Protein AF-A0A2N1PIW6-F1 (afdb_monomer)

Nearest PDB structures (foldseek):
  3qd8-assembly1_B  TM=7.498E-01  e=7.008E-02  Mycobacterium tuberculosis
  3uno-assembly1_G  TM=6.503E-01  e=3.683E-02  Mycobacterium tuberculosis
  3uno-assembly1_C  TM=6.664E-01  e=4.956E-02  Mycobacterium tuberculosis
  8aey-assembly1_A  TM=5.592E-01  e=3.021E-02  Mycobacterium tuberculosis H37Rv
  5ffe-assembly2_B  TM=7.621E-01  e=5.075E-01  Synechocystis sp. PCC 6803

Radius of gyration: 27.75 Å; Cα contacts (8 Å, |Δi|>4): 163; chains: 1; bounding box: 54×74×106 Å

Foldseek 3Di:
DDDDDDDDDPPDPPPDDPPDPDDDDPDPPPPPPPCDFALNVDDLQDDDDPLRLLQSQLRLLLLLLLQLVVQCVVQNPDPPSVVVSVVSVVLNVLSVVVCVVVVHDHDDSPNNVVHDHAPFLLRSLVVQLVSLVSLLSSLSSVLPDPPDDPSRNVSSVVVSVSSVVSNVRSVVCSVVRVVSRVVVVVVVVVVVVVPPPDDDDDDDDDDDDDDDDD

Sequence (214 aa):
MSKKTVFFIFLGLIIGSFVFVGIGVNASSEYVEVENYGATLVSTDGVYTLEEMLTYAIQDEYLAQATYHAIIEAYGDVKPFSRIVLAEQTHIDLLLPLFETYGIEVPVNDAAQYVVLPDSISSALATGVEAETANIALYETFLAQTDLPDDVRAVFESLQTASEHHLKAFSRDRLLGAGYDLGQMIKNQFKKGSGQGNKGSNNQGQSNQGFCLN

Secondary structure (DSSP, 8-state):
-----------------------------------SSGGGG--TT----HHHHHHHHHHHHHHHHHHHHHHHHHH-S-TTHHHHHHHHHHHHHHHHHHHHHHTPPPPP--GGGG----SSHHHHHHHHHHHHHHHHHHHHHHHT-TT--HHHHHHHHHHHHHHHHHHHHHHHHHHHHHHHHHHHHHHHHHHHHTT-------------------

Mean predicted aligned error: 13.39 Å

Solvent-accessible surface area (backbone atoms only — not comparable to full-atom values): 13207 Å² total; per-residue (Å²): 142,83,85,84,81,82,82,82,80,80,80,77,79,79,78,79,81,80,82,79,89,72,87,86,74,95,67,85,74,79,74,77,74,72,68,80,53,22,47,60,69,58,51,81,88,57,86,76,53,72,65,52,51,55,50,27,50,49,40,35,35,41,35,51,29,41,38,31,49,53,48,35,70,76,72,37,94,43,82,54,42,73,61,49,40,60,50,30,55,53,52,44,63,63,49,53,60,51,29,64,76,71,73,43,84,77,76,81,91,62,36,68,80,71,53,76,83,58,94,41,53,43,48,40,35,48,51,46,33,52,50,26,52,41,48,33,50,40,36,54,35,57,67,69,48,87,81,64,53,71,70,60,46,54,49,44,55,52,51,31,57,48,28,55,53,48,29,53,45,28,62,68,40,45,71,52,20,55,55,51,45,52,50,52,53,52,53,54,51,51,59,58,64,70,70,73,74,85,90,83,84,86,90,79,87,89,86,79,89,83,89,86,90,134

pLDDT: mean 79.28, std 23.42, range [31.16, 98.75]

Structure (mmCIF, N/CA/C/O backbone):
data_AF-A0A2N1PIW6-F1
#
_entry.id   AF-A0A2N1PIW6-F1
#
loop_
_atom_site.group_PDB
_atom_site.id
_atom_site.type_symbol
_atom_site.label_atom_id
_atom_site.label_alt_id
_atom_site.label_comp_id
_atom_site.label_asym_id
_atom_site.label_entity_id
_atom_site.label_seq_id
_atom_site.pdbx_PDB_ins_code
_atom_site.Cartn_x
_atom_site.Cartn_y
_atom_site.Cartn_z
_atom_site.occupancy
_atom_site.B_iso_or_equiv
_atom_site.auth_seq_id
_atom_site.auth_comp_id
_atom_site.auth_asym_id
_atom_site.auth_atom_id
_atom_site.pdbx_PDB_model_num
ATOM 1 N N . MET A 1 1 ? -32.135 41.907 11.574 1.00 47.06 1 MET A N 1
ATOM 2 C CA . MET A 1 1 ? -31.980 41.008 10.408 1.00 47.06 1 MET A CA 1
ATOM 3 C C . MET A 1 1 ? -30.908 41.566 9.490 1.00 47.06 1 MET A C 1
ATOM 5 O O . MET A 1 1 ? -31.136 42.598 8.882 1.00 47.06 1 MET A O 1
ATOM 9 N N . SER A 1 2 ? -29.746 40.918 9.430 1.00 35.75 2 SER A N 1
ATOM 10 C CA . SER A 1 2 ? -28.866 40.890 8.254 1.00 35.75 2 SER A CA 1
ATOM 11 C C . SER A 1 2 ? -27.777 39.855 8.539 1.00 35.75 2 SER A C 1
ATOM 13 O O . SER A 1 2 ? -26.934 40.056 9.411 1.00 35.75 2 SER A O 1
ATOM 15 N N . LYS A 1 3 ? -27.881 38.695 7.885 1.00 37.25 3 LYS A N 1
ATOM 16 C CA . LYS A 1 3 ? -26.860 37.646 7.907 1.00 37.25 3 LYS A CA 1
ATOM 17 C C . LYS A 1 3 ? -25.732 38.114 6.987 1.00 37.25 3 LYS A C 1
ATOM 19 O O . LYS A 1 3 ? -25.984 38.375 5.815 1.00 37.25 3 LYS A O 1
ATOM 24 N N . LYS A 1 4 ? -24.511 38.242 7.507 1.00 40.19 4 LYS A N 1
ATOM 25 C CA . LYS A 1 4 ? -23.322 38.437 6.672 1.00 40.19 4 LYS A CA 1
ATOM 26 C C . LYS A 1 4 ? -22.830 37.059 6.244 1.00 40.19 4 LYS A C 1
ATOM 28 O O . LYS A 1 4 ? -22.246 36.339 7.045 1.00 40.19 4 LYS A O 1
ATOM 33 N N . THR A 1 5 ? -23.129 36.683 5.009 1.00 41.47 5 THR A N 1
ATOM 34 C CA . THR A 1 5 ? -22.596 35.474 4.378 1.00 41.47 5 THR A CA 1
ATOM 35 C C . THR A 1 5 ? -21.168 35.775 3.930 1.00 41.47 5 THR A C 1
ATOM 37 O O . THR A 1 5 ? -20.958 36.659 3.102 1.00 41.47 5 THR A O 1
ATOM 40 N N . VAL A 1 6 ? -20.185 35.091 4.513 1.00 40.94 6 VAL A N 1
ATOM 41 C CA . VAL A 1 6 ? -18.793 35.124 4.049 1.00 40.94 6 VAL A CA 1
ATOM 42 C C . VAL A 1 6 ? -18.695 34.195 2.841 1.00 40.94 6 VAL A C 1
ATOM 44 O O . VAL A 1 6 ? -19.020 33.016 2.936 1.00 40.94 6 VAL A O 1
ATOM 47 N N . PHE A 1 7 ? -18.309 34.751 1.696 1.00 33.03 7 PHE A N 1
ATOM 48 C CA . PHE A 1 7 ? -18.082 34.027 0.448 1.00 33.03 7 PHE A CA 1
ATOM 49 C C . PHE A 1 7 ? -16.615 33.576 0.439 1.00 33.03 7 PHE A C 1
ATOM 51 O O . PHE A 1 7 ? -15.721 34.417 0.351 1.00 33.03 7 PHE A O 1
ATOM 58 N N . PHE A 1 8 ? -16.353 32.277 0.584 1.00 35.75 8 PHE A N 1
ATOM 59 C CA . PHE A 1 8 ? -15.013 31.727 0.386 1.00 35.75 8 PHE A CA 1
ATOM 60 C C . PHE A 1 8 ? -14.796 31.502 -1.112 1.00 35.75 8 PHE A C 1
ATOM 62 O O . PHE A 1 8 ? -15.489 30.708 -1.745 1.00 35.75 8 PHE A O 1
ATOM 69 N N . ILE A 1 9 ? -13.860 32.255 -1.687 1.00 35.88 9 ILE A N 1
ATOM 70 C CA . ILE A 1 9 ? -13.382 32.063 -3.055 1.00 35.88 9 ILE A CA 1
ATOM 71 C C . ILE A 1 9 ? -12.461 30.841 -3.028 1.00 35.88 9 ILE A C 1
ATOM 73 O O . ILE A 1 9 ? -11.337 30.929 -2.538 1.00 35.88 9 ILE A O 1
ATOM 77 N N . PHE A 1 10 ? -12.933 29.707 -3.543 1.00 33.81 10 PHE A N 1
ATOM 78 C CA . PHE A 1 10 ? -12.059 28.589 -3.883 1.00 33.81 10 PHE A CA 1
ATOM 79 C C . PHE A 1 10 ? -11.270 28.966 -5.139 1.00 33.81 10 PHE A C 1
ATOM 81 O O . PHE A 1 10 ? -11.815 29.055 -6.239 1.00 33.81 10 PHE A O 1
ATOM 88 N N . LEU A 1 11 ? -9.976 29.229 -4.959 1.00 32.47 11 LEU A N 1
ATOM 89 C CA . LEU A 1 11 ? -9.015 29.308 -6.048 1.00 32.47 11 LEU A CA 1
ATOM 90 C C . LEU A 1 11 ? -8.758 27.873 -6.526 1.00 32.47 11 LEU A C 1
ATOM 92 O O . LEU A 1 11 ? -7.927 27.166 -5.966 1.00 32.47 11 LEU A O 1
ATOM 96 N N . GLY A 1 12 ? -9.527 27.436 -7.524 1.00 31.16 12 GLY A N 1
ATOM 97 C CA . GLY A 1 12 ? -9.293 26.174 -8.217 1.00 31.16 12 GLY A CA 1
ATOM 98 C C . GLY A 1 12 ? -7.913 26.194 -8.867 1.00 31.16 12 GLY A C 1
ATOM 99 O O . GLY A 1 12 ? -7.648 26.997 -9.764 1.00 31.16 12 GLY A O 1
ATOM 100 N N . LEU A 1 13 ? -7.023 25.330 -8.388 1.00 33.84 13 LEU A N 1
ATOM 101 C CA . LEU A 1 13 ? -5.722 25.102 -8.994 1.00 33.84 13 LEU A CA 1
ATOM 102 C C . LEU A 1 13 ? -5.963 24.210 -10.216 1.00 33.84 13 LEU A C 1
ATOM 104 O O . LEU A 1 13 ? -6.214 23.016 -10.100 1.00 33.84 13 LEU A O 1
ATOM 108 N N . ILE A 1 14 ? -5.984 24.843 -11.390 1.00 38.25 14 ILE A N 1
ATOM 109 C CA . ILE A 1 14 ? -6.092 24.188 -12.694 1.00 38.25 14 ILE A CA 1
ATOM 110 C C . ILE A 1 14 ? -4.872 23.275 -12.847 1.00 38.25 14 ILE A C 1
ATOM 112 O O . ILE A 1 14 ? -3.766 23.751 -13.107 1.00 38.25 14 ILE A O 1
ATOM 116 N N . ILE A 1 15 ? -5.067 21.969 -12.684 1.00 45.62 15 ILE A N 1
ATOM 117 C CA . ILE A 1 15 ? -4.089 20.977 -13.123 1.00 45.62 15 ILE A CA 1
ATOM 118 C C . ILE A 1 15 ? -4.138 20.991 -14.653 1.00 45.62 15 ILE A C 1
ATOM 120 O O . ILE A 1 15 ? -5.187 20.810 -15.273 1.00 45.62 15 ILE A O 1
ATOM 124 N N . GLY A 1 16 ? -3.006 21.359 -15.249 1.00 36.22 16 GLY A N 1
ATOM 125 C CA . GLY A 1 16 ? -2.875 21.661 -16.666 1.00 36.22 16 GLY A CA 1
ATOM 126 C C . GLY A 1 16 ? -3.259 20.485 -17.556 1.00 36.22 16 GLY A C 1
ATOM 127 O O . GLY A 1 16 ? -2.625 19.435 -17.533 1.00 36.22 16 GLY A O 1
ATOM 128 N N . SER A 1 17 ? -4.259 20.714 -18.403 1.00 37.94 17 SER A N 1
ATOM 129 C CA . SER A 1 17 ? -4.537 19.889 -19.573 1.00 37.94 17 SER A CA 1
ATOM 130 C C . SER A 1 17 ? -3.358 19.994 -20.546 1.00 37.94 17 SER A C 1
ATOM 132 O O . SER A 1 17 ? -3.164 21.024 -21.197 1.00 37.94 17 SER A O 1
ATOM 134 N N . PHE A 1 18 ? -2.554 18.938 -20.651 1.00 39.25 18 PHE A N 1
ATOM 135 C CA . PHE A 1 18 ? -1.628 18.774 -21.767 1.00 39.25 18 PHE A CA 1
ATOM 136 C C . PHE A 1 18 ? -2.434 18.387 -23.010 1.00 39.25 18 PHE A C 1
ATOM 138 O O . PHE A 1 18 ? -2.786 17.230 -23.215 1.00 39.25 18 PHE A O 1
ATOM 145 N N . VAL A 1 19 ? -2.729 19.369 -23.863 1.00 34.25 19 VAL A N 1
ATOM 146 C CA . VAL A 1 19 ? -3.259 19.114 -25.206 1.00 34.25 19 VAL A CA 1
ATOM 147 C C . VAL A 1 19 ? -2.100 18.654 -26.088 1.00 34.25 19 VAL A C 1
ATOM 149 O O . VAL A 1 19 ? -1.331 19.466 -26.603 1.00 34.25 19 VAL A O 1
ATOM 152 N N . PHE A 1 20 ? -1.968 17.341 -26.265 1.00 36.50 20 PHE A N 1
ATOM 153 C CA . PHE A 1 20 ? -1.092 16.756 -27.276 1.00 36.50 20 PHE A CA 1
ATOM 154 C C . PHE A 1 20 ? -1.882 16.625 -28.587 1.00 36.50 20 PHE A C 1
ATOM 156 O O . PHE A 1 20 ? -2.685 15.713 -28.763 1.00 36.50 20 PHE A O 1
ATOM 163 N N . VAL A 1 21 ? -1.686 17.558 -29.525 1.00 43.50 21 VAL A N 1
ATOM 164 C CA . VAL A 1 21 ? -2.141 17.376 -30.914 1.00 43.50 21 VAL A CA 1
ATOM 165 C C . VAL A 1 21 ? -1.103 16.509 -31.623 1.00 43.50 21 VAL A C 1
ATOM 167 O O . VAL A 1 21 ? -0.053 16.996 -32.034 1.00 43.50 21 VAL A O 1
ATOM 170 N N . GLY A 1 22 ? -1.393 15.213 -31.746 1.00 37.94 22 GLY A N 1
ATOM 171 C CA . GLY A 1 22 ? -0.532 14.233 -32.405 1.00 37.94 22 GLY A CA 1
ATOM 172 C C . GLY A 1 22 ? -1.346 13.158 -33.126 1.00 37.94 22 GLY A C 1
ATOM 173 O O . GLY A 1 22 ? -1.817 12.210 -32.521 1.00 37.94 22 GLY A O 1
ATOM 174 N N . ILE A 1 23 ? -1.526 13.373 -34.427 1.00 45.31 23 ILE A N 1
ATOM 175 C CA . ILE A 1 23 ? -1.909 12.459 -35.520 1.00 45.31 23 ILE A CA 1
ATOM 176 C C . ILE A 1 23 ? -2.081 10.961 -35.151 1.00 45.31 23 ILE A C 1
ATOM 178 O O . ILE A 1 23 ? -1.114 10.224 -35.003 1.00 45.31 23 ILE A O 1
ATOM 182 N N . GLY A 1 24 ? -3.344 10.519 -35.147 1.00 50.53 24 GLY A N 1
ATOM 183 C CA . GLY A 1 24 ? -3.858 9.289 -35.766 1.00 50.53 24 GLY A CA 1
ATOM 184 C C . GLY A 1 24 ? -3.146 7.950 -35.548 1.00 50.53 24 GLY A C 1
ATOM 185 O O . GLY A 1 24 ? -2.442 7.489 -36.441 1.00 50.53 24 GLY A O 1
ATOM 186 N N . VAL A 1 25 ? -3.538 7.236 -34.490 1.00 40.22 25 VAL A N 1
ATOM 187 C CA . VAL A 1 25 ? -3.858 5.798 -34.538 1.00 40.22 25 VAL A CA 1
ATOM 188 C C . VAL A 1 25 ? -5.086 5.553 -33.654 1.00 40.22 25 VAL A C 1
ATOM 190 O O . VAL A 1 25 ? -5.073 5.863 -32.469 1.00 40.22 25 VAL A O 1
ATOM 193 N N . ASN A 1 26 ? -6.173 5.032 -34.231 1.00 51.59 2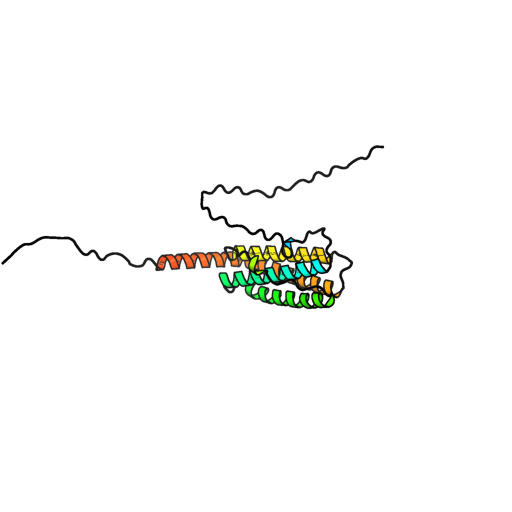6 ASN A N 1
ATOM 194 C CA . ASN A 1 26 ? -7.334 4.576 -33.464 1.00 51.59 26 ASN A CA 1
ATOM 195 C C . ASN A 1 26 ? -6.984 3.237 -32.806 1.00 51.59 26 ASN A C 1
ATOM 197 O O . ASN A 1 26 ? -7.281 2.176 -33.349 1.00 51.59 26 ASN A O 1
ATOM 201 N N . ALA A 1 27 ? -6.332 3.295 -31.653 1.00 46.38 27 ALA A N 1
ATOM 202 C CA . ALA A 1 27 ? -6.487 2.282 -30.628 1.00 46.38 27 ALA A CA 1
ATOM 203 C C . ALA A 1 27 ? -7.192 3.005 -29.486 1.00 46.38 27 ALA A C 1
ATOM 205 O O . ALA A 1 27 ? -6.594 3.845 -28.821 1.00 46.38 27 ALA A O 1
ATOM 206 N N . SER A 1 28 ? -8.490 2.759 -29.329 1.00 39.44 28 SER A N 1
ATOM 207 C CA . SER A 1 28 ? -9.202 3.125 -28.112 1.00 39.44 28 SER A CA 1
ATOM 208 C C . SER A 1 28 ? -8.585 2.304 -26.983 1.00 39.44 28 SER A C 1
ATOM 210 O O . SER A 1 28 ? -9.014 1.181 -26.726 1.00 39.44 28 SER A O 1
ATOM 212 N N . SER A 1 29 ? -7.517 2.814 -26.373 1.00 40.72 29 SER A N 1
ATOM 213 C CA . SER A 1 29 ? -7.135 2.390 -25.038 1.00 40.72 29 SER A CA 1
ATOM 214 C C . SER A 1 29 ? -8.257 2.876 -24.138 1.00 40.72 29 SER A C 1
ATOM 216 O O . SER A 1 29 ? -8.351 4.056 -23.805 1.00 40.72 29 SER A O 1
ATOM 218 N N . GLU A 1 30 ? -9.182 1.971 -23.860 1.00 39.00 30 GLU A N 1
ATOM 219 C CA . GLU A 1 30 ? -10.118 2.096 -22.760 1.00 39.00 30 GLU A CA 1
ATOM 220 C C . GLU A 1 30 ? -9.245 2.148 -21.501 1.00 39.00 30 GLU A C 1
ATOM 222 O O . GLU A 1 30 ? -8.773 1.129 -21.003 1.00 39.00 30 GLU A O 1
ATOM 227 N N . TYR A 1 31 ? -8.870 3.361 -21.093 1.00 39.28 31 TYR A N 1
ATOM 228 C CA . TYR A 1 31 ? -8.238 3.581 -19.806 1.00 39.28 31 TYR A CA 1
ATOM 229 C C . TYR A 1 31 ? -9.324 3.269 -18.785 1.00 39.28 31 TYR A C 1
ATOM 231 O O . TYR A 1 31 ? -10.268 4.041 -18.629 1.00 39.28 31 TYR A O 1
ATOM 239 N N . VAL A 1 32 ? -9.243 2.094 -18.166 1.00 40.00 32 VAL A N 1
ATOM 240 C CA . VAL A 1 32 ? -10.036 1.807 -16.976 1.00 40.00 32 VAL A CA 1
ATOM 241 C C . VAL A 1 32 ? -9.471 2.728 -15.906 1.00 40.00 32 VAL A C 1
ATOM 243 O O . VAL A 1 32 ? -8.410 2.457 -15.346 1.00 40.00 32 VAL A O 1
ATOM 246 N N . GLU A 1 33 ? -10.117 3.869 -15.688 1.00 47.09 33 GLU A N 1
ATOM 247 C CA . GLU A 1 33 ? -9.872 4.631 -14.474 1.00 47.09 33 GLU A CA 1
ATOM 248 C C . GLU A 1 33 ? -10.271 3.714 -13.315 1.00 47.09 33 GLU A C 1
ATOM 250 O O . GLU A 1 33 ? -11.425 3.293 -13.199 1.00 47.09 33 GLU A O 1
ATOM 255 N N . VAL A 1 34 ? -9.285 3.317 -12.509 1.00 54.16 34 VAL A N 1
ATOM 256 C CA . VAL A 1 34 ? -9.491 2.519 -11.298 1.00 54.16 34 VAL A CA 1
ATOM 257 C C . VAL A 1 34 ? -10.104 3.450 -10.247 1.00 54.16 34 VAL A C 1
ATOM 259 O O . VAL A 1 34 ? -9.459 3.809 -9.275 1.00 54.16 34 VAL A O 1
ATOM 262 N N . GLU A 1 35 ? -11.328 3.931 -10.476 1.00 57.91 35 GLU A N 1
ATOM 263 C CA . GLU A 1 35 ? -11.998 4.880 -9.571 1.00 57.91 35 GLU A CA 1
ATOM 264 C C . GLU A 1 35 ? -12.644 4.194 -8.355 1.00 57.91 35 GLU A C 1
ATOM 266 O O . GLU A 1 35 ? -13.233 4.869 -7.520 1.00 57.91 35 GLU A O 1
ATOM 271 N N . ASN A 1 36 ? -12.582 2.859 -8.244 1.00 68.38 36 ASN A N 1
ATOM 272 C CA . ASN A 1 36 ? -13.369 2.114 -7.255 1.00 68.38 36 ASN A CA 1
ATOM 273 C C . ASN A 1 36 ? -12.611 0.964 -6.565 1.00 68.38 36 ASN A C 1
ATOM 275 O O . ASN A 1 36 ? -13.177 -0.116 -6.392 1.00 68.38 36 ASN A O 1
ATOM 279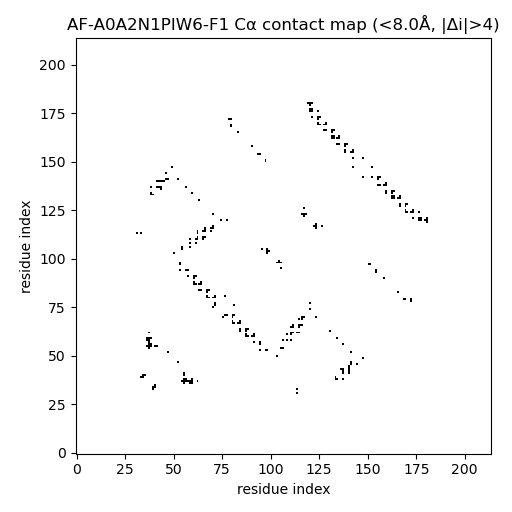 N N . TYR A 1 37 ? -11.340 1.150 -6.194 1.00 84.50 37 TYR A N 1
ATOM 280 C CA . TYR A 1 37 ? -10.566 0.096 -5.518 1.00 84.50 37 TYR A CA 1
ATOM 281 C C . TYR A 1 37 ? -9.591 0.638 -4.467 1.00 84.50 37 TYR A C 1
ATOM 283 O O . TYR A 1 37 ? -8.806 1.541 -4.765 1.00 84.50 37 TYR A O 1
ATOM 291 N N . GLY A 1 38 ? -9.609 0.069 -3.258 1.00 88.25 38 GLY A N 1
ATOM 292 C CA . GLY A 1 38 ? -8.629 0.382 -2.211 1.00 88.25 38 GLY A CA 1
ATOM 293 C C . GLY A 1 38 ? -8.544 1.875 -1.871 1.00 88.25 38 GLY A C 1
ATOM 294 O O . GLY A 1 38 ? -9.570 2.529 -1.655 1.00 88.25 38 GLY A O 1
ATOM 295 N N . ALA A 1 39 ? -7.328 2.434 -1.863 1.00 85.44 39 ALA A N 1
ATOM 296 C CA . ALA A 1 39 ? -7.072 3.830 -1.492 1.00 85.44 39 ALA A CA 1
ATOM 297 C C . ALA A 1 39 ? -7.792 4.877 -2.356 1.00 85.44 39 ALA A C 1
ATOM 299 O O . ALA A 1 39 ? -8.029 5.992 -1.895 1.00 85.44 39 ALA A O 1
ATOM 300 N N . THR A 1 40 ? -8.206 4.533 -3.579 1.00 85.69 40 THR A N 1
ATOM 301 C CA . THR A 1 40 ? -8.907 5.467 -4.484 1.00 85.69 40 THR A CA 1
ATOM 302 C C . THR A 1 40 ? -10.295 5.883 -3.982 1.00 85.69 40 THR A C 1
ATOM 304 O O . THR A 1 40 ? -10.796 6.939 -4.363 1.00 85.69 40 THR A O 1
ATOM 307 N N . LEU A 1 41 ? -10.890 5.094 -3.081 1.00 86.81 41 LEU A N 1
ATOM 308 C CA . LEU A 1 41 ? -12.185 5.368 -2.450 1.00 86.81 41 LEU A CA 1
ATOM 309 C C . LEU A 1 41 ? -12.067 6.218 -1.171 1.00 86.81 41 LEU A C 1
ATOM 311 O O . LEU A 1 41 ? -13.081 6.608 -0.577 1.00 86.81 41 LEU A O 1
ATOM 315 N N . VAL A 1 42 ? -10.839 6.512 -0.733 1.00 90.94 42 VAL A N 1
ATOM 316 C CA . VAL A 1 42 ? -10.572 7.229 0.514 1.00 90.94 42 VAL A CA 1
ATOM 317 C C . VAL A 1 42 ? -10.319 8.714 0.249 1.00 90.94 42 VAL A C 1
ATOM 319 O O . VAL A 1 42 ? -9.515 9.109 -0.589 1.00 90.94 42 VAL A O 1
ATOM 322 N N . SER A 1 43 ? -11.016 9.564 0.999 1.00 90.88 43 SER A N 1
ATOM 323 C CA . SER A 1 43 ? -10.852 11.016 1.014 1.00 90.88 43 SER A CA 1
ATOM 324 C C . SER A 1 43 ? -10.336 11.447 2.381 1.00 90.88 43 SER A C 1
ATOM 326 O O . SER A 1 43 ? -10.763 10.902 3.395 1.00 90.88 43 SER A O 1
ATOM 328 N N . THR A 1 44 ? -9.459 12.450 2.420 1.00 85.38 44 THR A N 1
ATOM 329 C CA . THR A 1 44 ? -8.747 12.871 3.644 1.00 85.38 44 THR A CA 1
ATOM 330 C C . THR A 1 44 ? -9.655 13.369 4.771 1.00 85.38 44 THR A C 1
ATOM 332 O O . THR A 1 44 ? -9.266 13.324 5.931 1.00 85.38 44 THR A O 1
ATOM 335 N N . ASP A 1 45 ? -10.857 13.847 4.437 1.00 86.69 45 ASP A N 1
ATOM 336 C CA . ASP A 1 45 ? -11.864 14.314 5.404 1.00 86.69 45 ASP A CA 1
ATOM 337 C C . ASP A 1 45 ? -13.015 13.302 5.585 1.00 86.69 45 ASP A C 1
ATOM 339 O O . ASP A 1 45 ? -14.061 13.624 6.158 1.00 86.69 45 ASP A O 1
ATOM 343 N N . GLY A 1 46 ? -12.857 12.093 5.040 1.00 90.06 46 GLY A N 1
ATOM 344 C CA . GLY A 1 46 ? -13.854 11.035 5.098 1.00 90.06 46 GLY A CA 1
ATOM 345 C C . GLY A 1 46 ? -13.965 10.416 6.489 1.00 90.06 46 GLY A C 1
ATOM 346 O O . GLY A 1 46 ? -13.016 10.393 7.267 1.00 90.06 46 GLY A O 1
ATOM 347 N N . VAL A 1 47 ? -15.152 9.895 6.790 1.00 93.81 47 VAL A N 1
ATOM 348 C CA . VAL A 1 47 ? -15.396 9.053 7.963 1.00 93.81 47 VAL A CA 1
ATOM 349 C C . VAL A 1 47 ? -15.904 7.722 7.448 1.00 93.81 47 VAL A C 1
ATOM 351 O O . VAL A 1 47 ? -16.884 7.687 6.705 1.00 93.81 47 VAL A O 1
ATOM 354 N N . TYR A 1 48 ? -15.238 6.653 7.857 1.00 96.44 48 TYR A N 1
ATOM 355 C CA . TYR A 1 48 ? -15.458 5.307 7.360 1.00 96.44 48 TYR A CA 1
ATOM 356 C C . TYR A 1 48 ? -15.924 4.400 8.493 1.00 96.44 48 TYR A C 1
ATOM 358 O O . TYR A 1 48 ? -15.579 4.579 9.666 1.00 96.44 48 TYR A O 1
ATOM 366 N N . THR A 1 49 ? -16.741 3.417 8.145 1.00 97.19 49 THR A N 1
ATOM 367 C CA . THR A 1 49 ? -17.043 2.287 9.020 1.00 97.19 49 THR A CA 1
ATOM 368 C C . THR A 1 49 ? -15.836 1.355 9.108 1.00 97.19 49 THR A C 1
ATOM 370 O O . THR A 1 49 ? -14.964 1.357 8.240 1.00 97.19 49 THR A O 1
ATOM 373 N N . LEU A 1 50 ? -15.782 0.517 10.147 1.00 97.81 50 LEU A N 1
ATOM 374 C CA . LEU A 1 50 ? -14.716 -0.481 10.268 1.00 97.81 50 LEU A CA 1
ATOM 375 C C . LEU A 1 50 ? -14.694 -1.453 9.074 1.00 97.81 50 LEU A C 1
ATOM 377 O O . LEU A 1 50 ? -13.623 -1.817 8.600 1.00 97.81 50 LEU A O 1
ATOM 381 N N . GLU A 1 51 ? -15.869 -1.834 8.572 1.00 97.75 51 GLU A N 1
ATOM 382 C CA . GLU A 1 51 ? -16.009 -2.679 7.382 1.00 97.75 51 GLU A CA 1
ATOM 383 C C . GLU A 1 51 ? -15.403 -2.028 6.138 1.00 97.75 51 GLU A C 1
ATOM 385 O O . GLU A 1 51 ? -14.620 -2.672 5.441 1.00 97.75 51 GLU A O 1
ATOM 390 N N . GLU A 1 52 ? -15.683 -0.746 5.896 1.00 97.62 52 GLU A N 1
ATOM 391 C CA . GLU A 1 52 ? -15.071 0.004 4.794 1.00 97.62 52 GLU A CA 1
ATOM 392 C C . GLU A 1 52 ? -13.555 0.110 4.962 1.00 97.62 52 GLU A C 1
ATOM 394 O O . GLU A 1 52 ? -12.824 -0.166 4.016 1.00 97.62 52 GLU A O 1
ATOM 399 N N . MET A 1 53 ? -13.065 0.441 6.162 1.00 98.25 53 MET A N 1
ATOM 400 C CA . MET A 1 53 ? -11.625 0.566 6.406 1.00 98.25 53 MET A CA 1
ATOM 401 C C . MET A 1 53 ? -10.874 -0.738 6.132 1.00 98.25 53 MET A C 1
ATOM 403 O O . MET A 1 53 ? -9.868 -0.730 5.425 1.00 98.25 53 MET A O 1
ATOM 407 N N . LEU A 1 54 ? -11.360 -1.865 6.664 1.00 98.50 54 LEU A N 1
ATOM 408 C CA . LEU A 1 54 ? -10.731 -3.167 6.434 1.00 98.50 54 LEU A CA 1
ATOM 409 C C . LEU A 1 54 ? -10.820 -3.576 4.961 1.00 98.50 54 LEU A C 1
ATOM 411 O O . LEU A 1 54 ? -9.833 -4.059 4.404 1.00 98.50 54 LEU A O 1
ATOM 415 N N . THR A 1 55 ? -11.971 -3.349 4.322 1.00 98.25 55 THR A N 1
ATOM 416 C CA . THR A 1 55 ? -12.183 -3.652 2.899 1.00 98.25 55 THR A CA 1
ATOM 417 C C . THR A 1 55 ? -11.225 -2.862 2.015 1.00 98.25 55 THR A C 1
ATOM 419 O O . THR A 1 55 ? -10.564 -3.450 1.161 1.00 98.25 55 THR A O 1
ATOM 422 N N . TYR A 1 56 ? -11.104 -1.552 2.226 1.00 97.88 56 TYR A N 1
ATOM 423 C CA . TYR A 1 56 ? -10.217 -0.709 1.427 1.00 97.88 56 TYR A CA 1
ATOM 424 C C . TYR A 1 56 ? -8.747 -1.019 1.697 1.00 97.88 56 TYR A C 1
ATOM 426 O O . TYR A 1 56 ? -7.980 -1.104 0.743 1.00 97.88 56 TYR A O 1
ATOM 434 N N . ALA A 1 57 ? -8.364 -1.271 2.953 1.00 98.12 57 ALA A N 1
ATOM 435 C CA . ALA A 1 57 ? -7.000 -1.670 3.286 1.00 98.12 57 ALA A CA 1
ATOM 436 C C . ALA A 1 57 ? -6.602 -2.959 2.549 1.00 98.12 57 ALA A C 1
ATOM 438 O O . ALA A 1 57 ? -5.619 -2.967 1.818 1.00 98.12 57 ALA A O 1
ATOM 439 N N . ILE A 1 58 ? -7.391 -4.038 2.653 1.00 98.56 58 ILE A N 1
ATOM 440 C CA . ILE A 1 58 ? -7.007 -5.315 2.030 1.00 98.56 58 ILE A CA 1
ATOM 441 C C . ILE A 1 58 ? -7.041 -5.263 0.497 1.00 98.56 58 ILE A C 1
ATOM 443 O O . ILE A 1 58 ? -6.229 -5.916 -0.155 1.00 98.56 58 ILE A O 1
ATOM 447 N N . GLN A 1 59 ? -7.950 -4.475 -0.086 1.00 98.00 59 GLN A N 1
ATOM 448 C CA . GLN A 1 59 ? -7.966 -4.225 -1.526 1.00 98.00 59 GLN A CA 1
ATOM 449 C C . GLN A 1 59 ? -6.696 -3.498 -1.980 1.00 98.00 59 GLN A C 1
ATOM 451 O O . GLN A 1 59 ? -6.123 -3.878 -3.000 1.00 98.00 59 GLN A O 1
ATOM 456 N N . ASP A 1 60 ? -6.215 -2.506 -1.229 1.00 96.19 60 ASP A N 1
ATOM 457 C CA . ASP A 1 60 ? -4.975 -1.804 -1.573 1.00 96.19 60 ASP A CA 1
ATOM 458 C C . ASP A 1 60 ? -3.766 -2.755 -1.555 1.00 96.19 60 ASP A C 1
ATOM 460 O O . ASP A 1 60 ? -3.010 -2.815 -2.527 1.00 96.19 60 ASP A O 1
ATOM 464 N N . GLU A 1 61 ? -3.665 -3.617 -0.533 1.00 97.62 61 GLU A N 1
ATOM 465 C CA . GLU A 1 61 ? -2.613 -4.643 -0.456 1.00 97.62 61 GLU A CA 1
ATOM 466 C C . GLU A 1 61 ? -2.715 -5.673 -1.603 1.00 97.62 61 GLU A C 1
ATOM 468 O O . GLU A 1 61 ? -1.704 -6.074 -2.191 1.00 97.62 61 GLU A O 1
ATOM 473 N N . TYR A 1 62 ? -3.933 -6.084 -1.987 1.00 97.94 62 TYR A N 1
ATOM 474 C CA . TYR A 1 62 ? -4.148 -6.949 -3.153 1.00 97.94 62 TYR A CA 1
ATOM 475 C C . TYR A 1 62 ? -3.694 -6.285 -4.456 1.00 97.94 62 TYR A C 1
ATOM 477 O O . TYR A 1 62 ? -3.037 -6.933 -5.280 1.00 97.94 62 TYR A O 1
ATOM 485 N N . LEU A 1 63 ? -4.021 -5.006 -4.654 1.00 96.44 63 LEU A N 1
ATOM 486 C CA . LEU A 1 63 ? -3.637 -4.254 -5.846 1.00 96.44 63 LEU A CA 1
ATOM 487 C C . LEU A 1 63 ? -2.126 -4.044 -5.921 1.00 96.44 63 LEU A C 1
ATOM 489 O O . LEU A 1 63 ? -1.543 -4.271 -6.987 1.00 96.44 63 LEU A O 1
ATOM 493 N N . ALA A 1 64 ? -1.486 -3.677 -4.811 1.00 95.75 64 ALA A N 1
ATOM 494 C CA . ALA A 1 64 ? -0.037 -3.539 -4.725 1.00 95.75 64 ALA A CA 1
ATOM 495 C C . ALA A 1 64 ? 0.657 -4.865 -5.071 1.00 95.75 64 ALA A C 1
ATOM 497 O O . ALA A 1 64 ? 1.484 -4.919 -5.989 1.00 95.75 64 ALA A O 1
ATOM 498 N N . GLN A 1 65 ? 0.249 -5.967 -4.431 1.00 97.25 65 GLN A N 1
ATOM 499 C CA . GLN A 1 65 ? 0.821 -7.289 -4.680 1.00 97.25 65 GLN A CA 1
ATOM 500 C C . GLN A 1 65 ? 0.662 -7.720 -6.149 1.00 97.25 65 GLN A C 1
ATOM 502 O O . GLN A 1 65 ? 1.637 -8.140 -6.783 1.00 97.25 65 GLN A O 1
ATOM 507 N N . ALA A 1 66 ? -0.543 -7.589 -6.715 1.00 97.06 66 ALA A N 1
ATOM 508 C CA . ALA A 1 66 ? -0.819 -7.948 -8.105 1.00 97.06 66 ALA A CA 1
ATOM 509 C C . ALA A 1 66 ? -0.006 -7.089 -9.091 1.00 97.06 66 ALA A C 1
ATOM 511 O O . ALA A 1 66 ? 0.589 -7.615 -10.037 1.00 97.06 66 ALA A O 1
ATOM 512 N N . THR A 1 67 ? 0.082 -5.782 -8.838 1.00 95.44 67 THR A N 1
ATOM 513 C CA . THR A 1 67 ? 0.854 -4.837 -9.656 1.00 95.44 67 THR A CA 1
ATOM 514 C C . THR A 1 67 ? 2.340 -5.177 -9.637 1.00 95.44 67 THR A C 1
ATOM 516 O O . THR A 1 67 ? 2.981 -5.258 -10.689 1.00 95.44 67 THR A O 1
ATOM 519 N N . TYR A 1 68 ? 2.907 -5.441 -8.458 1.00 95.94 68 TYR A N 1
ATOM 520 C CA . TYR A 1 68 ? 4.325 -5.764 -8.323 1.00 95.94 68 TYR A CA 1
ATOM 521 C C . TYR A 1 68 ? 4.662 -7.121 -8.947 1.00 95.94 68 TYR A C 1
ATOM 523 O O . TYR A 1 68 ? 5.694 -7.236 -9.612 1.00 95.94 68 TYR A O 1
ATOM 531 N N . HIS A 1 69 ? 3.780 -8.120 -8.836 1.00 96.44 69 HIS A N 1
ATOM 532 C CA . HIS A 1 69 ? 3.926 -9.376 -9.574 1.00 96.44 69 HIS A CA 1
ATOM 533 C C . HIS A 1 69 ? 3.957 -9.164 -11.090 1.00 96.44 69 HIS A C 1
ATOM 535 O O . HIS A 1 69 ? 4.872 -9.669 -11.745 1.00 96.44 69 HIS A O 1
ATOM 541 N N . ALA A 1 70 ? 3.023 -8.384 -11.642 1.00 96.25 70 ALA A N 1
ATOM 542 C CA . ALA A 1 70 ? 2.973 -8.106 -13.077 1.00 96.25 70 ALA A CA 1
ATOM 543 C C . ALA A 1 70 ? 4.233 -7.371 -13.573 1.00 96.25 70 ALA A C 1
ATOM 545 O O . ALA A 1 70 ? 4.781 -7.699 -14.628 1.00 96.25 70 ALA A O 1
ATOM 546 N N . ILE A 1 71 ? 4.747 -6.417 -12.790 1.00 94.62 71 ILE A N 1
ATOM 547 C CA . ILE A 1 71 ? 5.999 -5.707 -13.095 1.00 94.62 71 ILE A CA 1
ATOM 548 C C . ILE A 1 71 ? 7.191 -6.671 -13.096 1.00 94.62 71 ILE A C 1
ATOM 550 O O . ILE A 1 71 ? 8.011 -6.626 -14.015 1.00 94.62 71 ILE A O 1
ATOM 554 N N . ILE A 1 72 ? 7.294 -7.558 -12.102 1.00 94.44 72 ILE A N 1
ATOM 555 C CA . ILE A 1 72 ? 8.374 -8.555 -12.029 1.00 94.44 72 ILE A CA 1
ATOM 556 C C . ILE A 1 72 ? 8.296 -9.531 -13.207 1.00 94.44 72 ILE A C 1
ATOM 558 O O . ILE A 1 72 ? 9.327 -9.891 -13.774 1.00 94.44 72 ILE A O 1
ATOM 562 N N . GLU A 1 73 ? 7.096 -9.946 -13.611 1.00 95.19 73 GLU A N 1
ATOM 563 C CA . GLU A 1 73 ? 6.909 -10.812 -14.777 1.00 95.19 73 GLU A CA 1
ATOM 564 C C . GLU A 1 73 ? 7.359 -10.122 -16.075 1.00 95.19 73 GLU A C 1
ATOM 566 O O . GLU A 1 73 ? 8.078 -10.716 -16.883 1.00 95.19 73 GLU A O 1
ATOM 571 N N . ALA A 1 74 ? 6.993 -8.852 -16.258 1.00 93.69 74 ALA A N 1
ATOM 572 C CA . ALA A 1 74 ? 7.302 -8.097 -17.469 1.00 93.69 74 ALA A CA 1
ATOM 573 C C . ALA A 1 74 ? 8.779 -7.675 -17.573 1.00 93.69 74 ALA A C 1
ATOM 575 O O . ALA A 1 74 ? 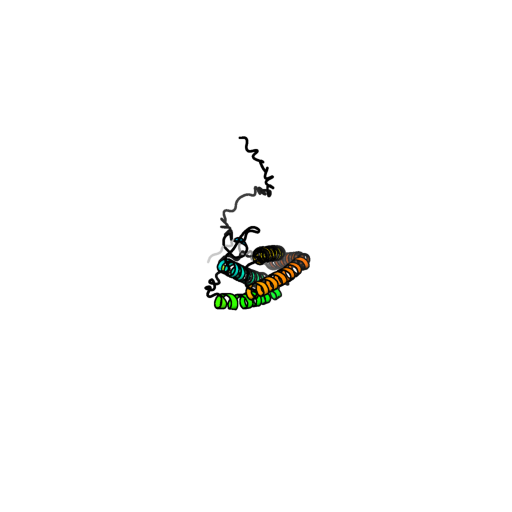9.373 -7.717 -18.657 1.00 93.69 74 ALA A O 1
ATOM 576 N N . TYR A 1 75 ? 9.380 -7.258 -16.456 1.00 90.50 75 TYR A N 1
ATOM 577 C CA . TYR A 1 75 ? 10.694 -6.607 -16.426 1.00 90.50 75 TYR A CA 1
ATOM 578 C C . TYR A 1 75 ? 11.793 -7.436 -15.748 1.00 90.50 75 TYR A C 1
ATOM 580 O O . TYR A 1 75 ? 12.974 -7.094 -15.859 1.00 90.50 75 TYR A O 1
ATOM 588 N N . GLY A 1 76 ? 11.436 -8.554 -15.117 1.00 89.38 76 GLY A N 1
ATOM 589 C CA . GLY A 1 76 ? 12.339 -9.413 -14.357 1.00 89.38 76 GLY A CA 1
ATOM 590 C C . GLY A 1 76 ? 12.553 -8.936 -12.918 1.00 89.38 76 GLY A C 1
ATOM 591 O O . GLY A 1 76 ? 11.799 -8.132 -12.378 1.00 89.38 76 GLY A O 1
ATOM 592 N N . ASP A 1 77 ? 13.610 -9.444 -12.280 1.00 87.50 77 ASP A N 1
ATOM 593 C CA . ASP A 1 77 ? 13.967 -9.101 -10.896 1.00 87.50 77 ASP A CA 1
ATOM 594 C C . ASP A 1 77 ? 14.505 -7.662 -10.799 1.00 87.50 77 ASP A C 1
ATOM 596 O O . ASP A 1 77 ? 15.711 -7.400 -10.873 1.00 87.50 77 ASP A O 1
ATOM 600 N N . VAL A 1 78 ? 13.576 -6.716 -10.674 1.00 85.00 78 VAL A N 1
ATOM 601 C CA . VAL A 1 78 ? 13.845 -5.295 -10.471 1.00 85.00 78 VAL A CA 1
ATOM 602 C C . VAL A 1 78 ? 13.675 -4.978 -8.991 1.00 85.00 78 VAL A C 1
ATOM 604 O O . VAL A 1 78 ? 12.582 -5.083 -8.434 1.00 85.00 78 VAL A O 1
ATOM 607 N N . LYS A 1 79 ? 14.755 -4.537 -8.341 1.00 85.94 79 LYS A N 1
ATOM 608 C CA . LYS A 1 79 ? 14.649 -3.946 -7.002 1.00 85.94 79 LYS A CA 1
ATOM 609 C C . LYS A 1 79 ? 14.042 -2.542 -7.141 1.00 85.94 79 LYS A C 1
ATOM 611 O O . LYS A 1 79 ? 14.508 -1.792 -7.999 1.00 85.94 79 LYS A O 1
ATOM 616 N N . PRO A 1 80 ? 13.003 -2.208 -6.357 1.00 92.50 80 PRO A N 1
ATOM 617 C CA . PRO A 1 80 ? 12.617 -2.853 -5.097 1.00 92.50 80 PRO A CA 1
ATOM 618 C C . PRO A 1 80 ? 11.441 -3.855 -5.171 1.00 92.50 80 PRO A C 1
ATOM 620 O O . PRO A 1 80 ? 11.203 -4.542 -4.176 1.00 92.50 80 PRO A O 1
ATOM 623 N N . PHE A 1 81 ? 10.762 -4.003 -6.313 1.00 94.50 81 PHE A N 1
ATOM 624 C CA . PHE A 1 81 ? 9.548 -4.827 -6.464 1.00 94.50 81 PHE A CA 1
ATOM 625 C C . PHE A 1 81 ? 9.692 -6.255 -5.938 1.00 94.50 81 PHE A C 1
ATOM 627 O O . PHE A 1 81 ? 8.852 -6.714 -5.172 1.00 94.50 81 PHE A O 1
ATOM 634 N N . SER A 1 82 ? 10.788 -6.947 -6.264 1.00 90.69 82 SER A N 1
ATOM 635 C CA . SER A 1 82 ? 10.996 -8.343 -5.844 1.00 90.69 82 SER A CA 1
ATOM 636 C C . SER A 1 82 ? 11.101 -8.552 -4.334 1.00 90.69 82 SER A C 1
ATOM 638 O O . SER A 1 82 ? 10.927 -9.668 -3.849 1.00 90.69 82 SER A O 1
ATOM 640 N N . ARG A 1 83 ? 11.400 -7.492 -3.576 1.00 90.56 83 ARG A N 1
ATOM 641 C CA . ARG A 1 83 ? 11.437 -7.532 -2.110 1.00 90.56 83 ARG A CA 1
ATOM 642 C C . ARG A 1 83 ? 10.093 -7.152 -1.514 1.00 90.56 83 ARG A C 1
ATOM 644 O O . ARG A 1 83 ? 9.665 -7.785 -0.558 1.00 90.56 83 ARG A O 1
ATOM 651 N N . ILE A 1 84 ? 9.486 -6.112 -2.071 1.00 94.62 84 ILE A N 1
ATOM 652 C CA . ILE A 1 84 ? 8.267 -5.500 -1.549 1.00 94.62 84 ILE A CA 1
ATOM 653 C C . ILE A 1 84 ? 7.058 -6.410 -1.787 1.00 94.62 84 ILE A C 1
ATOM 655 O O . ILE A 1 84 ? 6.270 -6.602 -0.876 1.00 94.62 84 ILE A O 1
ATOM 659 N N . VAL A 1 85 ? 6.993 -7.117 -2.921 1.00 94.94 85 VAL A N 1
ATOM 660 C CA . VAL A 1 85 ? 5.895 -8.061 -3.205 1.00 94.94 85 VAL A CA 1
ATOM 661 C C . VAL A 1 85 ? 5.709 -9.139 -2.122 1.00 94.94 85 VAL A C 1
ATOM 663 O O . VAL A 1 85 ? 4.599 -9.600 -1.880 1.00 94.94 85 VAL A O 1
ATOM 666 N N . LEU A 1 86 ? 6.790 -9.531 -1.433 1.00 92.62 86 LEU A N 1
ATOM 667 C CA . LEU A 1 86 ? 6.727 -10.479 -0.316 1.00 92.62 86 LEU A CA 1
ATOM 668 C C . LEU A 1 86 ? 6.202 -9.829 0.974 1.00 92.62 86 LEU A C 1
ATOM 670 O O . LEU A 1 86 ? 5.586 -10.512 1.791 1.00 92.62 86 LEU A O 1
ATOM 674 N N . ALA A 1 87 ? 6.466 -8.534 1.166 1.00 94.62 87 ALA A N 1
ATOM 675 C CA . ALA A 1 87 ? 5.940 -7.767 2.289 1.00 94.62 87 ALA A CA 1
ATOM 676 C C . ALA A 1 87 ? 4.421 -7.593 2.166 1.00 94.62 87 ALA A C 1
ATOM 678 O O . ALA A 1 87 ? 3.732 -7.801 3.160 1.00 94.62 87 ALA A O 1
ATOM 679 N N . GLU A 1 88 ? 3.894 -7.388 0.953 1.00 96.75 88 GLU A N 1
ATOM 680 C CA . GLU A 1 88 ? 2.440 -7.250 0.754 1.00 96.75 88 GLU A CA 1
ATOM 681 C C . GLU A 1 88 ? 1.661 -8.497 1.183 1.00 96.75 88 GLU A C 1
ATOM 683 O O . GLU A 1 88 ? 0.584 -8.396 1.763 1.00 96.75 88 GLU A O 1
ATOM 688 N N . GLN A 1 89 ? 2.228 -9.700 1.011 1.00 97.06 89 GLN A N 1
ATOM 689 C CA . GLN A 1 89 ? 1.593 -10.902 1.567 1.00 97.06 89 GLN A CA 1
ATOM 690 C C . GLN A 1 89 ? 1.509 -10.848 3.097 1.00 97.06 89 GLN A C 1
ATOM 692 O O . GLN A 1 89 ? 0.515 -11.269 3.677 1.00 97.06 89 GLN A O 1
ATOM 697 N N . THR A 1 90 ? 2.534 -10.302 3.753 1.00 97.62 90 THR A N 1
ATOM 698 C CA . THR A 1 90 ? 2.529 -10.140 5.211 1.00 97.62 90 THR A CA 1
ATOM 699 C C . THR A 1 90 ?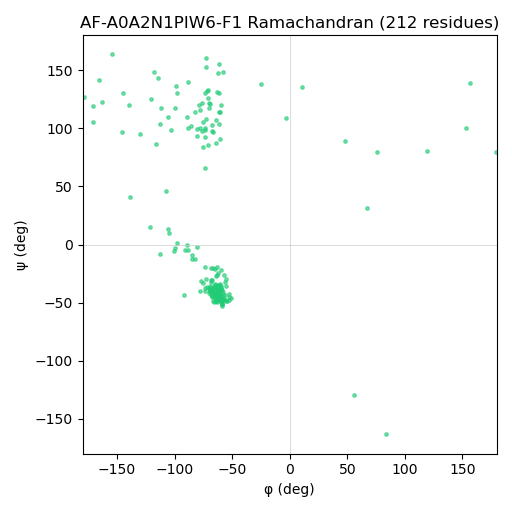 1.463 -9.134 5.645 1.00 97.62 90 THR A C 1
ATOM 701 O O . THR A 1 90 ? 0.819 -9.349 6.665 1.00 97.62 90 THR A O 1
ATOM 704 N N . HIS A 1 91 ? 1.237 -8.064 4.879 1.00 98.38 91 HIS A N 1
ATOM 705 C CA . HIS A 1 91 ? 0.179 -7.091 5.165 1.00 98.38 91 HIS A CA 1
ATOM 706 C C . HIS A 1 91 ? -1.214 -7.718 5.057 1.00 98.38 91 HIS A C 1
ATOM 708 O O . HIS A 1 91 ? -2.019 -7.593 5.980 1.00 98.38 91 HIS A O 1
ATOM 714 N N . ILE A 1 92 ? -1.462 -8.483 3.989 1.00 98.50 92 ILE A N 1
ATOM 715 C CA . ILE A 1 92 ? -2.695 -9.265 3.818 1.00 98.50 92 ILE A CA 1
ATOM 716 C C . ILE A 1 92 ? -2.900 -10.199 5.019 1.00 98.50 92 ILE A C 1
ATOM 718 O O . ILE A 1 92 ? -3.972 -10.208 5.625 1.00 98.50 92 ILE A O 1
ATOM 722 N N . ASP A 1 93 ? -1.863 -10.944 5.407 1.00 98.44 93 ASP A N 1
ATOM 723 C CA . ASP A 1 93 ? -1.925 -11.895 6.522 1.00 98.44 93 ASP A CA 1
ATOM 724 C C . ASP A 1 93 ? -2.179 -11.210 7.881 1.00 98.44 93 ASP A C 1
ATOM 726 O O . ASP A 1 93 ? -2.761 -11.827 8.774 1.00 98.44 93 ASP A O 1
ATOM 730 N N . LEU A 1 94 ? -1.777 -9.943 8.049 1.00 98.50 94 LEU A N 1
ATOM 731 C CA . LEU A 1 94 ? -2.074 -9.134 9.240 1.00 98.50 94 LEU A CA 1
ATOM 732 C C . LEU A 1 94 ? -3.524 -8.632 9.268 1.00 98.50 94 LEU A C 1
ATOM 734 O O . LEU A 1 94 ? -4.101 -8.513 10.349 1.00 98.50 94 LEU A O 1
ATOM 738 N N . LEU A 1 95 ? -4.116 -8.348 8.106 1.00 98.69 95 LEU A N 1
ATOM 739 C CA . LEU A 1 95 ? -5.493 -7.862 7.994 1.00 98.69 95 LEU A CA 1
ATOM 740 C C . LEU A 1 95 ? -6.523 -8.985 8.164 1.00 98.69 95 LEU A C 1
ATOM 742 O O . LEU A 1 95 ? -7.544 -8.780 8.820 1.00 98.69 95 LEU A O 1
ATOM 746 N N . LEU A 1 96 ? -6.269 -10.178 7.613 1.00 98.69 96 LEU A N 1
ATOM 747 C CA . LEU A 1 96 ? -7.234 -11.290 7.593 1.00 98.69 96 LEU A CA 1
ATOM 748 C C . LEU A 1 96 ? -7.826 -11.662 8.973 1.00 98.69 96 LEU A C 1
ATOM 750 O O . LEU A 1 96 ? -9.043 -11.845 9.051 1.00 98.69 96 LEU A O 1
ATOM 754 N N . PRO A 1 97 ? -7.053 -11.735 10.077 1.00 98.62 97 PRO A N 1
ATOM 755 C CA . PRO A 1 97 ? -7.614 -12.021 11.398 1.00 98.62 97 PRO A CA 1
ATOM 756 C C . PRO A 1 97 ? -8.604 -10.961 11.904 1.00 98.62 97 PRO A C 1
ATOM 758 O O . PRO A 1 97 ? -9.488 -11.285 12.700 1.00 98.62 97 PRO A O 1
ATOM 761 N N . LEU A 1 98 ? -8.489 -9.703 11.458 1.00 98.75 98 LEU A N 1
ATOM 762 C CA . LEU A 1 98 ? -9.424 -8.640 11.840 1.00 98.75 98 LEU A CA 1
ATOM 763 C C . LEU A 1 98 ? -10.804 -8.880 11.217 1.00 98.75 98 LEU A C 1
ATOM 765 O O . LEU A 1 98 ? -11.812 -8.738 11.903 1.00 98.75 98 LEU A O 1
ATOM 769 N N . PHE A 1 99 ? -10.867 -9.332 9.961 1.00 98.69 99 PHE A N 1
ATOM 770 C CA . PHE A 1 99 ? -12.136 -9.692 9.317 1.00 98.69 99 PHE A CA 1
ATOM 771 C C . PHE A 1 99 ? -12.894 -10.761 10.113 1.00 98.69 99 PHE A C 1
ATOM 773 O O . PHE A 1 99 ? -14.074 -10.588 10.416 1.00 98.69 99 PHE A O 1
ATOM 780 N N . GLU A 1 100 ? -12.202 -11.825 10.532 1.00 97.88 100 GLU A N 1
ATOM 781 C CA . GLU A 1 100 ? -12.791 -12.869 11.378 1.00 97.88 100 GLU A CA 1
ATOM 782 C C . GLU A 1 100 ? -13.237 -12.312 12.739 1.00 97.88 100 GLU A C 1
ATOM 784 O O . GLU A 1 100 ? -14.366 -12.555 13.169 1.00 97.88 100 GLU A O 1
ATOM 789 N N . THR A 1 101 ? -12.377 -11.527 13.395 1.00 98.44 101 THR A N 1
ATOM 790 C CA . THR A 1 101 ? -12.629 -10.958 14.731 1.00 98.44 101 THR A CA 1
ATOM 791 C C . THR A 1 101 ? -13.882 -10.084 14.763 1.00 98.44 101 THR A C 1
ATOM 793 O O . THR A 1 101 ? -14.654 -10.141 15.723 1.00 98.44 101 THR A O 1
ATOM 796 N N . TYR A 1 102 ? -14.109 -9.303 13.706 1.00 98.25 102 TYR A N 1
ATOM 797 C CA . TYR A 1 102 ? -15.228 -8.367 13.607 1.00 98.25 102 TYR A CA 1
ATOM 798 C C . TYR A 1 102 ? -16.429 -8.915 12.821 1.00 98.25 102 TYR A C 1
ATOM 800 O O . TYR A 1 102 ? -17.438 -8.222 12.699 1.00 98.25 102 TYR A O 1
ATOM 808 N N . GLY A 1 103 ? -16.367 -10.164 12.341 1.00 98.06 103 GLY A N 1
ATOM 809 C CA . GLY A 1 103 ? -17.459 -10.806 11.605 1.00 98.06 103 GLY A CA 1
ATOM 810 C C . GLY A 1 103 ? -17.743 -10.168 10.243 1.00 98.06 103 GLY A C 1
ATOM 811 O O . GLY A 1 103 ? -18.895 -10.144 9.815 1.00 98.06 103 GLY A O 1
ATOM 812 N N . ILE A 1 104 ? -16.707 -9.634 9.593 1.00 98.38 104 ILE A N 1
ATOM 813 C CA . ILE A 1 104 ? -16.776 -8.978 8.283 1.00 98.38 104 ILE A CA 1
ATOM 814 C C . ILE A 1 104 ? -16.330 -9.978 7.213 1.00 98.38 104 ILE A C 1
ATOM 816 O O . ILE A 1 104 ? -15.348 -10.700 7.394 1.00 98.38 104 ILE A O 1
ATOM 820 N N . GLU A 1 105 ? -17.046 -10.040 6.090 1.00 98.12 105 GLU A N 1
ATOM 821 C CA . GLU A 1 105 ? -16.656 -10.901 4.973 1.00 98.12 105 GLU A CA 1
ATOM 822 C C . GLU A 1 105 ? -15.400 -10.357 4.283 1.00 98.12 105 GLU A C 1
ATOM 824 O O . GLU A 1 105 ? -15.304 -9.173 3.966 1.00 98.12 105 GLU A O 1
ATOM 829 N N . VAL A 1 106 ? -14.426 -11.234 4.030 1.00 98.25 106 VAL A N 1
ATOM 830 C CA . VAL A 1 106 ? -13.225 -10.864 3.276 1.00 98.25 106 VAL A CA 1
ATOM 831 C C . VAL A 1 106 ? -13.617 -10.654 1.808 1.00 98.25 106 VAL A C 1
ATOM 833 O O . VAL A 1 106 ? -14.190 -11.574 1.209 1.00 98.25 106 VAL A O 1
ATOM 836 N N . PRO A 1 107 ? -13.311 -9.495 1.197 1.00 96.94 107 PRO A N 1
ATOM 837 C CA . PRO A 1 107 ? -13.604 -9.266 -0.210 1.00 96.94 107 PRO A CA 1
ATOM 838 C C . PRO A 1 107 ? -12.836 -10.253 -1.097 1.00 96.94 107 PRO A C 1
ATOM 840 O O . PRO A 1 107 ? -11.717 -10.669 -0.792 1.00 96.94 107 PRO A O 1
ATOM 843 N N . VAL A 1 108 ? -13.435 -10.626 -2.229 1.00 95.75 108 VAL A N 1
ATOM 844 C CA . VAL A 1 108 ? -12.765 -11.471 -3.225 1.00 95.75 108 VAL A CA 1
ATOM 845 C C . VAL A 1 108 ? -11.531 -10.740 -3.751 1.00 95.75 108 VAL A C 1
ATOM 847 O O . VAL A 1 108 ? -11.628 -9.590 -4.170 1.00 95.75 108 VAL A O 1
ATOM 850 N N . ASN A 1 109 ? -10.382 -11.418 -3.775 1.00 96.94 109 ASN A N 1
ATOM 851 C CA . ASN A 1 109 ? -9.198 -10.883 -4.438 1.00 96.94 109 ASN A CA 1
ATOM 852 C C . ASN A 1 109 ? -9.369 -10.972 -5.958 1.00 96.94 109 ASN A C 1
ATOM 854 O O . ASN A 1 109 ? -9.185 -12.024 -6.574 1.00 96.94 109 ASN A O 1
ATOM 858 N N . ASP A 1 110 ? -9.730 -9.843 -6.545 1.00 94.56 110 ASP A N 1
ATOM 859 C CA . ASP A 1 110 ? -9.944 -9.643 -7.969 1.00 94.56 110 ASP A CA 1
ATOM 860 C C . ASP A 1 110 ? -9.027 -8.534 -8.531 1.00 94.56 110 ASP A C 1
ATOM 862 O O . ASP A 1 110 ? -9.214 -8.067 -9.657 1.00 94.56 110 ASP A O 1
ATOM 866 N N . ALA A 1 111 ? -7.995 -8.159 -7.764 1.00 95.25 111 ALA A N 1
ATOM 867 C CA . ALA A 1 111 ? -7.100 -7.033 -8.018 1.00 95.25 111 ALA A CA 1
ATOM 868 C C . ALA A 1 111 ? -6.401 -7.085 -9.384 1.00 95.25 111 ALA A C 1
ATOM 870 O O . ALA A 1 111 ? -6.157 -6.054 -10.008 1.00 95.25 111 ALA A O 1
ATOM 871 N N . ALA A 1 112 ? -6.116 -8.292 -9.884 1.00 94.00 112 ALA A N 1
ATOM 872 C CA . ALA A 1 112 ? -5.442 -8.500 -11.163 1.00 94.00 112 ALA A CA 1
ATOM 873 C C . ALA A 1 112 ? -6.166 -7.843 -12.355 1.00 94.00 112 ALA A C 1
ATOM 875 O O . ALA A 1 112 ? -5.512 -7.498 -13.337 1.00 94.00 112 ALA A O 1
ATOM 876 N N . GLN A 1 113 ? -7.490 -7.647 -12.286 1.00 93.44 113 GLN A N 1
ATOM 877 C CA . GLN A 1 113 ? -8.247 -6.985 -13.358 1.00 93.44 113 GLN A CA 1
ATOM 878 C C . GLN A 1 113 ? -8.015 -5.464 -13.416 1.00 93.44 113 GLN A C 1
ATOM 880 O O . GLN A 1 113 ? -8.290 -4.851 -14.444 1.00 93.44 113 GLN A O 1
ATOM 885 N N . TYR A 1 114 ? -7.516 -4.868 -12.329 1.00 91.50 114 TYR A N 1
ATOM 886 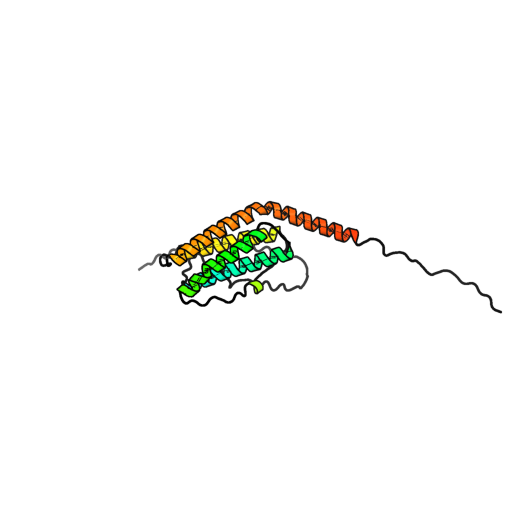C CA . TYR A 1 114 ? -7.265 -3.430 -12.204 1.00 91.50 114 TYR A CA 1
ATOM 887 C C . TYR A 1 114 ? -5.788 -3.069 -12.419 1.00 91.50 114 TYR A C 1
ATOM 889 O O . TYR A 1 114 ? -5.429 -1.8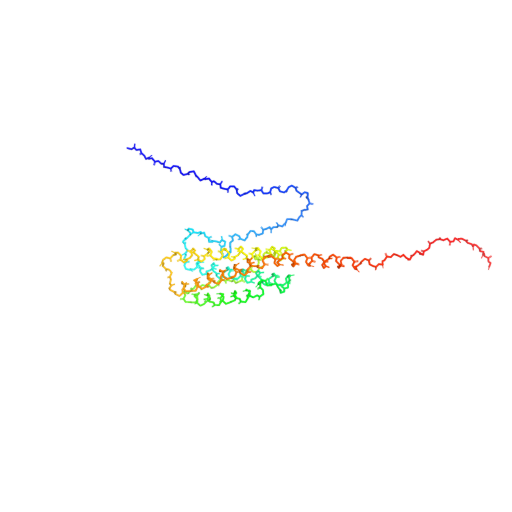93 -12.412 1.00 91.50 114 TYR A O 1
ATOM 897 N N . VAL A 1 115 ? -4.916 -4.062 -12.623 1.00 92.56 115 VAL A N 1
ATOM 898 C CA . VAL A 1 115 ? -3.488 -3.824 -12.849 1.00 92.56 115 VAL A CA 1
ATOM 899 C C . VAL A 1 115 ? -3.272 -3.171 -14.211 1.00 92.56 115 VAL A C 1
ATOM 901 O O . VAL A 1 115 ? -3.552 -3.756 -15.259 1.00 92.56 115 VAL A O 1
ATOM 904 N N . VAL A 1 116 ? -2.671 -1.982 -14.197 1.00 91.75 116 VAL A N 1
ATOM 905 C CA . VAL A 1 116 ? -2.176 -1.303 -15.397 1.00 91.75 116 VAL A CA 1
ATOM 906 C C . VAL A 1 116 ? -0.658 -1.401 -15.410 1.00 91.75 116 VAL A C 1
ATOM 908 O O . VAL A 1 116 ? 0.021 -0.781 -14.595 1.00 91.75 116 VAL A O 1
ATOM 911 N N . LEU A 1 117 ? -0.114 -2.197 -16.334 1.00 93.62 117 LEU A N 1
ATOM 912 C CA . LEU A 1 117 ? 1.330 -2.384 -16.436 1.00 93.62 117 LEU A CA 1
ATOM 913 C C . LEU A 1 117 ? 2.004 -1.092 -16.951 1.00 93.62 117 LEU A C 1
ATOM 915 O O . LEU A 1 117 ? 1.689 -0.654 -18.063 1.00 93.62 117 LEU A O 1
ATOM 919 N N . PRO A 1 118 ? 2.951 -0.504 -16.197 1.00 92.56 118 PRO A N 1
ATOM 920 C CA . PRO A 1 118 ? 3.741 0.642 -16.648 1.00 92.56 118 PRO A CA 1
ATOM 921 C C . PRO A 1 118 ? 4.568 0.294 -17.891 1.00 92.56 118 PRO A C 1
ATOM 923 O O . PRO A 1 118 ? 4.903 -0.865 -18.092 1.00 92.56 118 PRO A O 1
ATOM 926 N N . ASP A 1 119 ? 4.932 1.277 -18.717 1.00 92.31 119 ASP A N 1
ATOM 927 C CA . ASP A 1 119 ? 5.621 1.042 -20.001 1.00 92.31 119 ASP A CA 1
ATOM 928 C C . ASP A 1 119 ? 7.146 0.833 -19.882 1.00 92.31 119 ASP A C 1
ATOM 930 O O . ASP A 1 119 ? 7.813 0.380 -20.821 1.00 92.31 119 ASP A O 1
ATOM 934 N N . SER A 1 1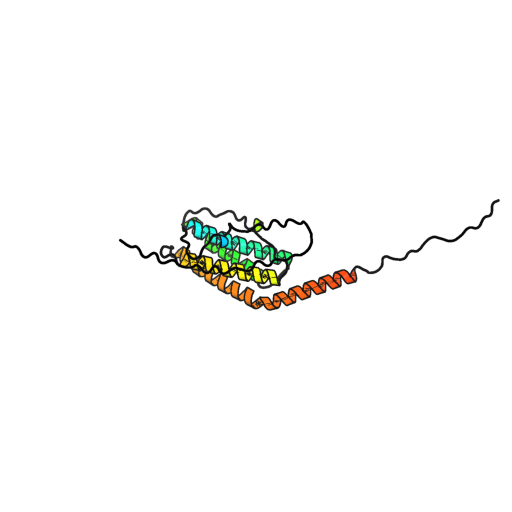20 ? 7.704 1.134 -18.712 1.00 90.75 120 SER A N 1
ATOM 935 C CA . SER A 1 120 ? 9.136 1.183 -18.429 1.00 90.75 120 SER A CA 1
ATOM 936 C C .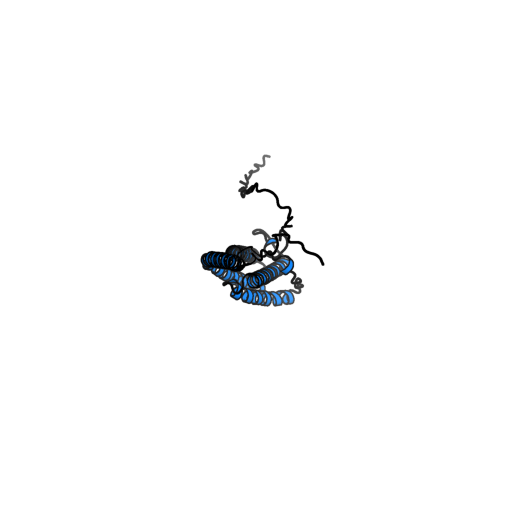 SER A 1 120 ? 9.411 0.945 -16.946 1.00 90.75 120 SER A C 1
ATOM 938 O O . SER A 1 120 ? 8.525 1.086 -16.102 1.00 90.75 120 SER A O 1
ATOM 940 N N . ILE A 1 121 ? 10.662 0.631 -16.601 1.00 91.44 121 ILE A N 1
ATOM 941 C CA . ILE A 1 121 ? 11.059 0.438 -15.203 1.00 91.44 121 ILE A CA 1
ATOM 942 C C . ILE A 1 121 ? 11.025 1.774 -14.458 1.00 91.44 121 ILE A C 1
ATOM 944 O O . ILE A 1 121 ? 10.592 1.818 -13.308 1.00 91.44 121 ILE A O 1
ATOM 948 N N . SER A 1 122 ? 11.426 2.883 -15.092 1.00 91.06 122 SER A N 1
ATOM 949 C CA . SER A 1 122 ? 11.289 4.203 -14.473 1.00 91.06 122 SER A CA 1
ATOM 950 C C . SER A 1 122 ? 9.827 4.578 -14.220 1.00 91.06 122 SER A C 1
ATOM 952 O O . SER A 1 122 ? 9.552 5.161 -13.171 1.00 91.06 122 SER A O 1
ATOM 954 N N . SER A 1 123 ? 8.903 4.268 -15.141 1.00 92.31 123 SER A N 1
ATOM 955 C CA . SER A 1 123 ? 7.470 4.481 -14.901 1.00 92.31 123 SER A CA 1
ATOM 956 C C . SER A 1 123 ? 6.962 3.567 -13.792 1.00 92.31 123 SER A C 1
ATOM 958 O O . SER A 1 123 ? 6.235 4.030 -12.925 1.00 92.31 123 SER A O 1
ATOM 960 N N . ALA A 1 124 ? 7.402 2.307 -13.752 1.00 93.69 124 ALA A N 1
ATOM 961 C CA . ALA A 1 124 ? 7.026 1.383 -12.691 1.00 93.69 124 ALA A CA 1
ATOM 962 C C . ALA A 1 124 ? 7.442 1.887 -11.308 1.00 93.69 124 ALA A C 1
ATOM 964 O O . ALA A 1 124 ? 6.639 1.880 -10.380 1.00 93.69 124 ALA A O 1
ATOM 965 N N . LEU A 1 125 ? 8.679 2.370 -11.159 1.00 93.44 125 LEU A N 1
ATOM 966 C CA . LEU A 1 125 ? 9.144 2.951 -9.897 1.00 93.44 125 LEU A CA 1
ATOM 967 C C . LEU A 1 125 ? 8.330 4.188 -9.495 1.00 93.44 125 LEU A C 1
ATOM 969 O O . LEU A 1 125 ? 8.114 4.397 -8.306 1.00 93.44 125 LEU A O 1
ATOM 973 N N . ALA A 1 126 ? 7.881 4.998 -10.460 1.00 92.44 126 ALA A N 1
ATOM 974 C CA . ALA A 1 126 ? 6.996 6.130 -10.188 1.00 92.44 126 ALA A CA 1
ATOM 975 C C . ALA A 1 126 ? 5.611 5.663 -9.713 1.00 92.44 126 ALA A C 1
ATOM 977 O O . ALA A 1 126 ? 5.136 6.164 -8.701 1.00 92.44 126 ALA A O 1
ATOM 978 N N . THR A 1 127 ? 5.033 4.644 -10.356 1.00 92.06 127 THR A N 1
ATOM 979 C CA . THR A 1 127 ? 3.780 4.011 -9.915 1.00 92.06 127 THR A CA 1
ATOM 980 C C . THR A 1 127 ? 3.893 3.461 -8.493 1.00 92.06 127 THR A C 1
ATOM 982 O O . THR A 1 127 ? 2.988 3.665 -7.697 1.00 92.06 127 THR A O 1
ATOM 985 N N . GLY A 1 128 ? 5.019 2.833 -8.130 1.00 93.50 128 GLY A N 1
ATOM 986 C CA . GLY A 1 128 ? 5.263 2.397 -6.749 1.00 93.50 128 GLY A CA 1
ATOM 987 C C . GLY A 1 128 ? 5.309 3.567 -5.757 1.00 93.50 128 GLY A C 1
ATOM 988 O O . GLY A 1 128 ? 4.715 3.495 -4.692 1.00 93.50 128 GLY A O 1
ATOM 989 N N . VAL A 1 129 ? 5.950 4.689 -6.107 1.00 95.00 129 VAL A N 1
ATOM 990 C CA . VAL A 1 129 ? 5.922 5.905 -5.266 1.00 95.00 129 VAL A CA 1
ATOM 991 C C . VAL A 1 129 ? 4.496 6.427 -5.070 1.00 95.00 129 VAL A C 1
ATOM 993 O O . VAL A 1 129 ? 4.136 6.799 -3.954 1.00 95.00 129 VAL A O 1
ATOM 996 N N . GLU A 1 130 ? 3.699 6.477 -6.137 1.00 94.25 130 GLU A N 1
ATOM 997 C CA . GLU A 1 130 ? 2.306 6.936 -6.090 1.00 94.25 130 GLU A CA 1
ATOM 998 C C . GLU A 1 130 ? 1.435 6.015 -5.229 1.00 94.25 130 GLU A C 1
ATOM 1000 O O . GLU A 1 130 ? 0.729 6.514 -4.355 1.00 94.25 130 GLU A O 1
ATOM 1005 N N . ALA A 1 131 ? 1.557 4.695 -5.407 1.00 93.88 131 ALA A N 1
ATOM 1006 C CA . ALA A 1 131 ? 0.832 3.696 -4.626 1.00 93.88 131 ALA A CA 1
ATOM 1007 C C . ALA A 1 131 ? 1.138 3.816 -3.125 1.00 93.88 131 ALA A C 1
ATOM 1009 O O . ALA A 1 131 ? 0.225 3.992 -2.325 1.00 93.88 131 ALA A O 1
ATOM 1010 N N . GLU A 1 132 ? 2.416 3.842 -2.733 1.00 96.56 132 GLU A N 1
ATOM 1011 C CA . GLU A 1 132 ? 2.774 3.946 -1.310 1.00 96.56 132 GLU A CA 1
ATOM 1012 C C . GLU A 1 132 ? 2.394 5.305 -0.704 1.00 96.56 132 GLU A C 1
ATOM 1014 O O . GLU A 1 132 ? 2.062 5.391 0.474 1.00 96.56 132 GLU A O 1
ATOM 1019 N N . THR A 1 133 ? 2.403 6.380 -1.499 1.00 96.38 133 THR A N 1
ATOM 1020 C CA . THR A 1 133 ? 1.915 7.691 -1.038 1.00 96.38 133 THR A CA 1
ATOM 1021 C C . THR A 1 133 ? 0.410 7.653 -0.764 1.00 96.38 133 THR A C 1
ATOM 1023 O O . THR A 1 133 ? -0.039 8.195 0.246 1.00 96.38 133 THR A O 1
ATOM 1026 N N . ALA A 1 134 ? -0.366 7.009 -1.641 1.00 95.12 134 ALA A N 1
ATOM 1027 C CA . ALA A 1 134 ? -1.804 6.839 -1.458 1.00 95.12 134 ALA A CA 1
ATOM 1028 C C . ALA A 1 134 ? -2.126 5.939 -0.253 1.00 95.12 134 ALA A C 1
ATOM 1030 O O . ALA A 1 134 ? -2.989 6.297 0.546 1.00 95.12 134 ALA A O 1
ATOM 1031 N N . ASN A 1 135 ? -1.391 4.839 -0.071 1.00 95.94 135 ASN A N 1
ATOM 1032 C CA . ASN A 1 135 ? -1.601 3.915 1.044 1.00 95.94 135 ASN A CA 1
ATOM 1033 C C . ASN A 1 135 ? -1.283 4.577 2.406 1.00 95.94 135 ASN A C 1
ATOM 1035 O O . ASN A 1 135 ? -2.067 4.495 3.352 1.00 95.94 135 ASN A O 1
ATOM 1039 N N . ILE A 1 136 ? -0.202 5.369 2.493 1.00 97.75 136 ILE A N 1
ATOM 1040 C CA . ILE A 1 136 ? 0.087 6.187 3.689 1.00 97.75 136 ILE A CA 1
ATOM 1041 C C . ILE A 1 136 ? -1.078 7.137 3.997 1.00 97.75 136 ILE A C 1
ATOM 1043 O O . ILE A 1 136 ? -1.520 7.197 5.144 1.00 97.75 136 ILE A O 1
ATOM 1047 N N . ALA A 1 137 ? -1.595 7.852 2.992 1.00 96.62 137 ALA A N 1
ATOM 1048 C CA . ALA A 1 137 ? -2.704 8.790 3.172 1.00 96.62 137 ALA A CA 1
ATOM 1049 C C . ALA A 1 137 ? -4.011 8.090 3.595 1.00 96.62 137 ALA A C 1
ATOM 1051 O O . ALA A 1 137 ? -4.772 8.633 4.404 1.00 96.62 137 ALA A O 1
ATOM 1052 N N . LEU A 1 138 ? -4.261 6.875 3.093 1.00 96.56 138 LEU A N 1
ATOM 1053 C CA . LEU A 1 138 ? -5.360 6.019 3.543 1.00 96.56 138 LEU A CA 1
ATOM 1054 C C . LEU A 1 138 ? -5.235 5.729 5.044 1.00 96.56 138 LEU A C 1
ATOM 1056 O O . LEU A 1 138 ? -6.176 6.001 5.793 1.00 96.56 138 LEU A O 1
ATOM 1060 N N . TYR A 1 139 ? -4.071 5.265 5.514 1.00 98.19 139 TYR A N 1
ATOM 1061 C CA . TYR A 1 139 ? -3.894 4.962 6.937 1.00 98.19 139 TYR A CA 1
ATOM 1062 C C . TYR A 1 139 ? -3.895 6.214 7.815 1.00 98.19 139 TYR A C 1
ATOM 1064 O O . TYR A 1 139 ? -4.460 6.169 8.905 1.00 98.19 139 TYR A O 1
ATOM 1072 N N . GLU A 1 140 ? -3.340 7.341 7.357 1.00 97.75 140 GLU A N 1
ATOM 1073 C CA . GLU A 1 140 ? -3.455 8.627 8.064 1.00 97.75 140 GLU A CA 1
ATOM 1074 C C . GLU A 1 140 ? -4.925 9.006 8.285 1.00 97.75 140 GLU A C 1
ATOM 1076 O O . GLU A 1 140 ? -5.304 9.402 9.390 1.00 97.75 140 GLU A O 1
ATOM 1081 N N . THR A 1 141 ? -5.759 8.828 7.255 1.00 97.56 141 THR A N 1
ATOM 1082 C CA . THR A 1 141 ? -7.200 9.102 7.319 1.00 97.56 141 THR A CA 1
ATOM 1083 C C . THR A 1 141 ? -7.890 8.179 8.323 1.00 97.56 141 THR A C 1
ATOM 1085 O O . THR A 1 141 ? -8.620 8.650 9.195 1.00 97.56 141 THR A O 1
ATOM 1088 N N . PHE A 1 142 ? -7.634 6.870 8.255 1.00 97.69 142 PHE A N 1
ATOM 1089 C CA . PHE A 1 142 ? -8.250 5.906 9.170 1.00 97.69 142 PHE A CA 1
ATOM 1090 C C . PHE A 1 142 ? -7.812 6.149 10.616 1.00 97.69 142 PHE A C 1
ATOM 1092 O O . PHE A 1 142 ? -8.651 6.280 11.505 1.00 97.69 142 PHE A O 1
ATOM 1099 N N . LEU A 1 143 ? -6.507 6.294 10.862 1.00 98.00 143 LEU A N 1
ATOM 1100 C CA . LEU A 1 143 ? -5.933 6.460 12.201 1.00 98.00 143 LEU A CA 1
ATOM 1101 C C . LEU A 1 143 ? -6.358 7.759 12.899 1.00 98.00 143 LEU A C 1
ATOM 1103 O O . LEU A 1 143 ? -6.306 7.818 14.134 1.00 98.00 143 LEU A O 1
ATOM 1107 N N . ALA A 1 144 ? -6.811 8.765 12.142 1.00 96.94 144 ALA A N 1
ATOM 1108 C CA . ALA A 1 144 ? -7.390 9.994 12.676 1.00 96.94 144 ALA A CA 1
ATOM 1109 C C . ALA A 1 144 ? -8.756 9.778 13.364 1.00 96.94 144 ALA A C 1
ATOM 1111 O O . ALA A 1 144 ? -9.149 10.600 14.199 1.00 96.94 144 ALA A O 1
ATOM 1112 N N . GLN A 1 145 ? -9.468 8.680 13.072 1.00 95.81 145 GLN A N 1
ATOM 1113 C CA . GLN A 1 145 ? -10.703 8.324 13.773 1.00 95.81 145 GLN A CA 1
ATOM 1114 C C . GLN A 1 145 ? -10.410 7.844 15.205 1.00 95.81 145 GLN A C 1
ATOM 1116 O O . GLN A 1 145 ? -9.516 7.031 15.470 1.00 95.81 145 GLN A O 1
ATOM 1121 N N . THR A 1 146 ? -11.159 8.376 16.172 1.00 90.56 146 THR A N 1
ATOM 1122 C CA . THR A 1 146 ? -10.887 8.189 17.607 1.00 90.56 146 THR A CA 1
ATOM 1123 C C . THR A 1 146 ? -11.474 6.906 18.194 1.00 90.56 146 THR A C 1
ATOM 1125 O O . THR A 1 146 ? -11.102 6.533 19.303 1.00 90.56 146 THR A O 1
ATOM 1128 N N . ASP A 1 147 ? -12.365 6.229 17.473 1.00 91.94 147 ASP A N 1
ATOM 1129 C CA . ASP A 1 147 ? -13.142 5.066 17.913 1.00 91.94 147 ASP A CA 1
ATOM 1130 C C . ASP A 1 147 ? -12.668 3.727 17.317 1.00 91.94 147 ASP A C 1
ATOM 1132 O O . ASP A 1 147 ? -13.345 2.709 17.453 1.00 91.94 147 ASP A O 1
ATOM 1136 N N . LEU A 1 148 ? -11.479 3.708 16.708 1.00 96.19 148 LEU A N 1
ATOM 1137 C CA . LEU A 1 148 ? -10.824 2.482 16.252 1.00 96.19 148 LEU A CA 1
ATOM 1138 C C . LEU A 1 148 ? -10.486 1.550 17.427 1.00 96.19 148 LEU A C 1
ATOM 1140 O O . LEU A 1 148 ? -9.839 1.998 18.380 1.00 96.19 148 LEU A O 1
ATOM 1144 N N . PRO A 1 149 ? -10.838 0.256 17.336 1.00 98.12 149 PRO A N 1
ATOM 1145 C CA . PRO A 1 149 ? -10.338 -0.752 18.259 1.00 98.12 149 PRO A CA 1
ATOM 1146 C C . PRO A 1 149 ? -8.802 -0.834 18.276 1.00 98.12 149 PRO A C 1
ATOM 1148 O O . PRO A 1 149 ? -8.145 -0.604 17.259 1.00 98.12 149 PRO A O 1
ATOM 1151 N N . ASP A 1 150 ? -8.228 -1.178 19.432 1.00 98.31 150 ASP A N 1
ATOM 1152 C CA . ASP A 1 150 ? -6.772 -1.152 19.649 1.00 98.31 150 ASP A CA 1
ATOM 1153 C C . ASP A 1 150 ? -6.002 -2.127 18.739 1.00 98.31 150 ASP A C 1
ATOM 1155 O O . ASP A 1 150 ? -4.893 -1.824 18.301 1.00 98.31 150 ASP A O 1
ATOM 1159 N N . ASP A 1 151 ? -6.580 -3.292 18.438 1.00 98.50 151 ASP A N 1
ATOM 1160 C CA . ASP A 1 151 ? -5.995 -4.292 17.539 1.00 98.50 151 ASP A CA 1
ATOM 1161 C C . ASP A 1 151 ? -5.969 -3.811 16.081 1.00 98.50 151 ASP A C 1
ATOM 1163 O O . ASP A 1 151 ? -4.939 -3.922 15.416 1.00 98.50 151 ASP A O 1
ATOM 1167 N N . VAL A 1 152 ? -7.060 -3.199 15.612 1.00 98.62 152 VAL A N 1
ATOM 1168 C CA . VAL A 1 152 ? -7.142 -2.580 14.281 1.00 98.62 152 VAL A CA 1
ATOM 1169 C C . VAL A 1 152 ? -6.143 -1.432 14.169 1.00 98.62 152 VAL A C 1
ATOM 1171 O O . VAL A 1 152 ? -5.388 -1.363 13.200 1.00 98.62 152 VAL A O 1
ATOM 1174 N N . ARG A 1 153 ? -6.083 -0.558 15.184 1.00 98.69 153 ARG A N 1
ATOM 1175 C CA . ARG A 1 153 ? -5.126 0.554 15.230 1.00 98.69 153 ARG A CA 1
ATOM 1176 C C . ARG A 1 153 ? -3.686 0.057 15.124 1.00 98.69 153 ARG A C 1
ATOM 1178 O O . ARG A 1 153 ? -2.929 0.587 14.317 1.00 98.69 153 ARG A O 1
ATOM 1185 N N . ALA A 1 154 ? -3.321 -0.971 15.889 1.00 98.62 154 ALA A N 1
ATOM 1186 C CA . ALA A 1 154 ? -1.971 -1.528 15.866 1.00 98.62 154 ALA A CA 1
ATOM 1187 C C . ALA A 1 154 ? -1.589 -2.092 14.486 1.00 98.62 154 ALA A C 1
ATOM 1189 O O . ALA A 1 154 ? -0.457 -1.906 14.035 1.00 98.62 154 ALA A O 1
ATOM 1190 N N . VAL A 1 155 ? -2.526 -2.756 13.799 1.00 98.69 155 VAL A N 1
ATOM 1191 C CA . VAL A 1 155 ? -2.309 -3.243 12.429 1.00 98.69 155 VAL A CA 1
ATOM 1192 C C . VAL A 1 155 ? -2.140 -2.066 11.465 1.00 98.69 155 VAL A C 1
ATOM 1194 O O . VAL A 1 155 ? -1.144 -2.020 10.751 1.00 98.69 155 VAL A O 1
ATOM 1197 N N . PHE A 1 156 ? -3.026 -1.069 11.491 1.00 98.75 156 PHE A N 1
ATOM 1198 C CA . PHE A 1 156 ? -2.940 0.096 10.599 1.00 98.75 156 PHE A CA 1
ATOM 1199 C C . PHE A 1 156 ? -1.659 0.920 10.800 1.00 98.75 156 PHE A C 1
ATOM 1201 O O . PHE A 1 156 ? -1.029 1.307 9.820 1.00 98.75 156 PHE A O 1
ATOM 1208 N N . GLU A 1 157 ? -1.208 1.132 12.039 1.00 98.69 157 GLU A N 1
ATOM 1209 C CA . GLU A 1 157 ? 0.083 1.787 12.319 1.00 98.69 157 GLU A CA 1
ATOM 1210 C C . GLU A 1 157 ? 1.269 0.980 11.759 1.00 98.69 157 GLU A C 1
ATOM 1212 O O . GLU A 1 157 ? 2.230 1.546 11.224 1.00 98.69 157 GLU A O 1
ATOM 1217 N N . SER A 1 158 ? 1.203 -0.355 11.847 1.00 98.62 158 SER A N 1
ATOM 1218 C CA . SER A 1 158 ? 2.221 -1.242 11.281 1.00 98.62 158 SER A CA 1
ATOM 1219 C C . SER A 1 158 ? 2.262 -1.162 9.754 1.00 98.62 158 SER A C 1
ATOM 1221 O O . SER A 1 158 ? 3.356 -1.096 9.190 1.00 98.62 158 SER A O 1
ATOM 1223 N N . LEU A 1 159 ? 1.102 -1.169 9.089 1.00 98.50 159 LEU A N 1
ATOM 1224 C CA . LEU A 1 159 ? 1.021 -1.110 7.627 1.00 98.50 159 LEU A CA 1
ATOM 1225 C C . LEU A 1 159 ? 1.432 0.278 7.113 1.00 98.50 159 LEU A C 1
ATOM 1227 O O . LEU A 1 159 ? 2.272 0.355 6.223 1.00 98.50 159 LEU A O 1
ATOM 1231 N N . GLN A 1 160 ? 1.008 1.367 7.766 1.00 98.62 160 GLN A N 1
ATOM 1232 C CA . GLN A 1 160 ? 1.492 2.720 7.460 1.00 98.62 160 GLN A CA 1
ATOM 1233 C C . GLN A 1 160 ? 3.024 2.810 7.525 1.00 98.62 160 GLN A C 1
ATOM 1235 O O . GLN A 1 160 ? 3.672 3.293 6.595 1.00 98.62 160 GLN A O 1
ATOM 1240 N N . THR A 1 161 ? 3.620 2.300 8.607 1.00 98.62 161 THR A N 1
ATOM 1241 C CA . THR A 1 161 ? 5.082 2.286 8.777 1.00 98.62 161 THR A CA 1
ATOM 1242 C C . THR A 1 161 ? 5.770 1.468 7.676 1.00 98.62 161 THR A C 1
ATOM 1244 O O . THR A 1 161 ? 6.872 1.803 7.230 1.00 98.62 161 THR A O 1
ATOM 1247 N N . ALA A 1 162 ? 5.154 0.372 7.225 1.00 97.75 162 ALA A N 1
ATOM 1248 C CA . ALA A 1 162 ? 5.677 -0.425 6.123 1.00 97.75 162 ALA A CA 1
ATOM 1249 C C . ALA A 1 162 ? 5.624 0.341 4.791 1.00 97.75 162 ALA A C 1
ATOM 1251 O O . ALA A 1 162 ? 6.651 0.412 4.107 1.00 97.75 162 ALA A O 1
ATOM 1252 N N . SER A 1 163 ? 4.509 1.010 4.485 1.00 98.00 163 SER A N 1
ATOM 1253 C CA . SER A 1 163 ? 4.373 1.856 3.294 1.00 98.00 163 SER A CA 1
ATOM 1254 C C . SER A 1 163 ? 5.389 3.003 3.273 1.00 98.00 163 SER A C 1
ATOM 1256 O O . SER A 1 163 ? 6.012 3.268 2.245 1.00 98.00 163 SER A O 1
ATOM 1258 N N . GLU A 1 164 ? 5.694 3.634 4.413 1.00 98.31 164 GLU A N 1
ATOM 1259 C CA . GLU A 1 164 ? 6.777 4.630 4.501 1.00 98.31 164 GLU A CA 1
ATOM 1260 C C . GLU A 1 164 ? 8.150 4.045 4.117 1.00 98.31 164 GLU A C 1
ATOM 1262 O O . GLU A 1 164 ? 8.965 4.680 3.428 1.00 98.31 164 GLU A O 1
ATOM 1267 N N . HIS A 1 165 ? 8.430 2.807 4.538 1.00 97.19 165 HIS A N 1
ATOM 1268 C CA . HIS A 1 165 ? 9.655 2.106 4.162 1.00 97.19 165 HIS A CA 1
ATOM 1269 C C . HIS A 1 165 ? 9.681 1.737 2.674 1.00 97.19 165 HIS A C 1
ATOM 1271 O O . HIS A 1 165 ? 10.739 1.866 2.039 1.00 97.19 165 HIS A O 1
ATOM 1277 N N . HIS A 1 166 ? 8.550 1.309 2.112 1.00 96.06 166 HIS A N 1
ATOM 1278 C CA . HIS A 1 166 ? 8.399 1.020 0.688 1.00 96.06 166 HIS A CA 1
ATOM 1279 C C . HIS A 1 166 ? 8.604 2.281 -0.152 1.00 96.06 166 HIS A C 1
ATOM 1281 O O . HIS A 1 166 ? 9.464 2.295 -1.039 1.00 96.06 166 HIS A O 1
ATOM 1287 N N . LEU A 1 167 ? 7.933 3.380 0.201 1.00 96.50 167 LEU A N 1
ATOM 1288 C CA . LEU A 1 167 ? 8.065 4.685 -0.443 1.00 96.50 167 LEU A CA 1
ATOM 1289 C C . LEU A 1 167 ? 9.529 5.129 -0.509 1.00 96.50 167 LEU A C 1
ATOM 1291 O O . LEU A 1 167 ? 10.029 5.558 -1.556 1.00 96.50 167 LEU A O 1
ATOM 1295 N N . LYS A 1 168 ? 10.263 4.975 0.597 1.00 95.44 168 LYS A N 1
ATOM 1296 C CA . LYS A 1 168 ? 11.698 5.277 0.648 1.00 95.44 168 LYS A CA 1
ATOM 1297 C C . LYS A 1 168 ? 12.518 4.371 -0.273 1.00 95.44 168 LYS A C 1
ATOM 1299 O O . LYS A 1 168 ? 13.485 4.841 -0.881 1.00 95.44 168 LYS A O 1
ATOM 1304 N N . ALA A 1 169 ? 12.174 3.087 -0.367 1.00 93.12 169 ALA A N 1
ATOM 1305 C CA . ALA A 1 169 ? 12.852 2.142 -1.248 1.00 93.12 169 ALA A CA 1
ATOM 1306 C C . ALA A 1 169 ? 12.627 2.487 -2.729 1.00 93.12 169 ALA A C 1
ATOM 1308 O O . ALA A 1 169 ? 13.610 2.610 -3.464 1.00 93.12 169 ALA A O 1
ATOM 1309 N N . PHE A 1 170 ? 11.381 2.738 -3.143 1.00 93.19 170 PHE A N 1
ATOM 1310 C CA . PHE A 1 170 ? 11.054 3.188 -4.500 1.00 93.19 170 PHE A CA 1
ATOM 1311 C C . PHE A 1 170 ? 11.739 4.514 -4.845 1.00 93.19 170 PHE A C 1
ATOM 1313 O O . PHE A 1 170 ? 12.366 4.646 -5.899 1.00 93.19 170 PHE A O 1
ATOM 1320 N N . SER A 1 171 ? 11.713 5.475 -3.919 1.00 89.88 171 SER A N 1
ATOM 1321 C CA . SER A 1 171 ? 12.302 6.802 -4.126 1.00 89.88 171 SER A CA 1
ATOM 1322 C C . SER A 1 171 ? 13.821 6.765 -4.316 1.00 89.88 171 SER A C 1
ATOM 1324 O O . SER A 1 171 ? 14.363 7.528 -5.119 1.00 89.88 171 SER A O 1
ATOM 1326 N N . ARG A 1 172 ? 14.533 5.878 -3.604 1.00 87.38 172 ARG A N 1
ATOM 1327 C CA . ARG A 1 172 ? 15.994 5.738 -3.728 1.00 87.38 172 ARG A CA 1
ATOM 1328 C C . ARG A 1 172 ? 16.412 5.151 -5.076 1.00 87.38 172 ARG A C 1
ATOM 1330 O O . ARG A 1 172 ? 17.421 5.578 -5.638 1.00 87.38 172 ARG A O 1
ATOM 1337 N N . ASP A 1 173 ? 15.650 4.194 -5.590 1.00 77.62 173 ASP A N 1
ATOM 1338 C CA . ASP A 1 173 ? 16.048 3.404 -6.757 1.00 77.62 173 ASP A CA 1
ATOM 1339 C C . ASP A 1 173 ? 15.611 4.052 -8.089 1.00 77.62 173 ASP A C 1
ATOM 1341 O O . ASP A 1 173 ? 15.974 3.577 -9.164 1.00 77.62 173 ASP A O 1
ATOM 1345 N N . ARG A 1 174 ? 14.932 5.209 -8.059 1.00 72.81 174 ARG A N 1
ATOM 1346 C CA . ARG A 1 174 ? 14.502 5.950 -9.261 1.00 72.81 174 ARG A CA 1
ATOM 1347 C C . ARG A 1 174 ? 15.645 6.282 -10.233 1.00 72.81 174 ARG A C 1
ATOM 1349 O O . ARG A 1 174 ? 15.457 6.212 -11.445 1.00 72.81 174 ARG A O 1
ATOM 1356 N N . LEU A 1 175 ? 16.846 6.589 -9.729 1.00 69.50 175 LEU A N 1
ATOM 1357 C CA . LEU A 1 175 ? 18.025 6.813 -10.583 1.00 69.50 175 LEU A CA 1
ATOM 1358 C C . LEU A 1 175 ? 18.504 5.518 -11.265 1.00 69.50 175 LEU A C 1
ATOM 1360 O O . LEU A 1 175 ? 19.023 5.564 -12.380 1.00 69.50 175 LEU A O 1
ATOM 1364 N N . LEU A 1 176 ? 18.313 4.365 -10.618 1.00 72.44 176 LEU A N 1
ATOM 1365 C CA . LEU A 1 176 ? 18.634 3.062 -11.199 1.00 72.44 176 LEU A CA 1
ATOM 1366 C C . LEU A 1 176 ? 17.658 2.713 -12.327 1.00 72.44 176 LEU A C 1
ATOM 1368 O O . LEU A 1 176 ? 18.101 2.193 -13.350 1.00 72.44 176 LEU A O 1
ATOM 1372 N N . GLY A 1 177 ? 16.374 3.063 -12.189 1.00 75.38 177 GLY A N 1
ATOM 1373 C CA . GLY A 1 177 ? 15.352 2.822 -13.215 1.00 75.38 177 GLY A CA 1
ATOM 1374 C C . GLY A 1 177 ? 15.728 3.365 -14.594 1.00 75.38 177 GLY A C 1
ATOM 1375 O O . GLY A 1 177 ? 15.722 2.620 -15.570 1.00 75.38 177 GLY A O 1
ATOM 1376 N N . ALA A 1 178 ? 16.196 4.615 -14.664 1.00 76.75 178 ALA A N 1
ATOM 1377 C CA . ALA A 1 178 ? 16.657 5.214 -15.921 1.00 76.75 178 ALA A CA 1
ATOM 1378 C C . ALA A 1 178 ? 17.832 4.445 -16.565 1.00 76.75 178 ALA A C 1
ATOM 1380 O O . ALA A 1 178 ? 17.923 4.331 -17.789 1.00 76.75 178 ALA A O 1
ATOM 1381 N N . GLY A 1 179 ? 18.735 3.893 -15.747 1.00 77.94 179 GLY A N 1
ATOM 1382 C CA . GLY A 1 179 ? 19.837 3.053 -16.221 1.00 77.94 179 GLY A CA 1
ATOM 1383 C C . GLY A 1 179 ? 19.359 1.713 -16.784 1.00 77.94 179 GLY A C 1
ATOM 1384 O O . GLY A 1 179 ? 19.855 1.267 -17.823 1.00 77.94 179 GLY A O 1
ATOM 1385 N N . TYR A 1 180 ? 18.371 1.092 -16.136 1.00 80.00 180 TYR A N 1
ATOM 1386 C CA . TYR A 1 180 ? 17.734 -0.130 -16.625 1.00 80.00 180 TYR A CA 1
ATOM 1387 C C . TYR A 1 180 ? 17.021 0.092 -17.962 1.00 80.00 180 TYR A C 1
ATOM 1389 O O . TYR A 1 180 ? 17.227 -0.685 -18.898 1.00 80.00 180 TYR A O 1
ATOM 1397 N N . ASP A 1 181 ? 16.251 1.174 -18.079 1.00 84.50 181 ASP A N 1
ATOM 1398 C CA . ASP A 1 181 ? 15.531 1.517 -19.308 1.00 84.50 181 ASP A CA 1
ATOM 1399 C C . ASP A 1 181 ? 16.497 1.743 -20.480 1.00 84.50 181 ASP A C 1
ATOM 1401 O O . ASP A 1 181 ? 16.305 1.204 -21.575 1.00 84.50 181 ASP A O 1
ATOM 1405 N N . LEU A 1 182 ? 17.610 2.448 -20.240 1.00 82.69 182 LEU A N 1
ATOM 1406 C CA . LEU A 1 182 ? 18.673 2.613 -21.231 1.00 82.69 182 LEU A CA 1
ATOM 1407 C C . LEU A 1 182 ? 19.292 1.265 -21.638 1.00 82.69 182 LEU A C 1
ATOM 1409 O O . LEU A 1 182 ? 19.495 1.009 -22.827 1.00 82.69 182 LEU A O 1
ATOM 1413 N N . GLY A 1 183 ? 19.569 0.381 -20.675 1.00 82.25 183 GLY A N 1
ATOM 1414 C CA . GLY A 1 183 ? 20.090 -0.960 -20.944 1.00 82.25 183 GLY A CA 1
ATOM 1415 C C . GLY A 1 183 ? 19.148 -1.803 -21.812 1.00 82.25 183 GLY A C 1
ATOM 1416 O O . GLY A 1 183 ? 19.591 -2.434 -22.778 1.00 82.25 183 GLY A O 1
ATOM 1417 N N . GLN A 1 184 ? 17.845 -1.767 -21.520 1.00 81.56 184 GLN A N 1
ATOM 1418 C CA . GLN A 1 184 ? 16.800 -2.433 -22.307 1.00 81.56 184 GLN A CA 1
ATOM 1419 C C . GLN A 1 184 ? 16.728 -1.866 -23.732 1.00 81.56 184 GLN A C 1
ATOM 1421 O O . GLN A 1 184 ? 16.706 -2.628 -24.705 1.00 81.56 184 GLN A O 1
ATOM 1426 N N . MET A 1 185 ? 16.774 -0.538 -23.881 1.00 82.38 185 MET A N 1
ATOM 1427 C CA . MET A 1 185 ? 16.794 0.127 -25.186 1.00 82.38 185 MET A CA 1
ATOM 1428 C C . MET A 1 185 ? 18.012 -0.293 -26.023 1.00 82.38 185 MET A C 1
ATOM 1430 O O . MET A 1 185 ? 17.860 -0.689 -27.182 1.00 82.38 185 MET A O 1
ATOM 1434 N N . ILE A 1 186 ? 19.210 -0.291 -25.428 1.00 84.62 186 ILE A N 1
ATOM 1435 C CA . ILE A 1 186 ? 20.451 -0.720 -26.089 1.00 84.62 186 ILE A CA 1
ATOM 1436 C C . ILE A 1 186 ? 20.355 -2.189 -26.526 1.00 84.62 186 ILE A C 1
ATOM 1438 O O . ILE A 1 186 ? 20.638 -2.516 -27.682 1.00 84.62 186 ILE A O 1
ATOM 1442 N N . LYS A 1 187 ? 19.902 -3.086 -25.641 1.00 82.19 187 LYS A N 1
ATOM 1443 C CA . LYS A 1 187 ? 19.726 -4.517 -25.943 1.00 82.19 187 LYS A CA 1
ATOM 1444 C C . LYS A 1 187 ? 18.767 -4.738 -27.116 1.00 82.19 187 LYS A C 1
ATOM 1446 O O . LYS A 1 187 ? 19.057 -5.534 -28.013 1.00 82.19 187 LYS A O 1
ATOM 1451 N N . ASN A 1 188 ? 17.657 -4.005 -27.146 1.00 81.50 188 ASN A N 1
ATOM 1452 C CA . ASN A 1 188 ? 16.673 -4.077 -28.224 1.00 81.50 188 ASN A CA 1
ATOM 1453 C C . ASN A 1 188 ? 17.231 -3.556 -29.558 1.00 81.50 188 ASN A C 1
ATOM 1455 O O . ASN A 1 188 ? 16.948 -4.144 -30.606 1.00 81.50 188 ASN A O 1
ATOM 1459 N N . GLN A 1 189 ? 18.071 -2.516 -29.539 1.00 81.31 189 GLN A N 1
ATOM 1460 C CA . GLN A 1 189 ? 18.762 -2.020 -30.733 1.00 81.31 189 GLN A CA 1
ATOM 1461 C C . GLN A 1 189 ? 19.764 -3.048 -31.286 1.00 81.31 189 GLN A C 1
ATOM 1463 O O . GLN A 1 189 ? 19.762 -3.317 -32.489 1.00 81.31 189 GLN A O 1
ATOM 1468 N N . PHE A 1 190 ? 20.560 -3.692 -30.425 1.00 77.19 190 PHE A N 1
ATOM 1469 C CA . PHE A 1 190 ? 21.484 -4.753 -30.849 1.00 77.19 190 PHE A CA 1
ATOM 1470 C C . PHE A 1 190 ? 20.760 -5.987 -31.401 1.00 77.19 190 PHE A C 1
ATOM 1472 O O . PHE A 1 190 ? 21.206 -6.555 -32.396 1.00 77.19 190 PHE A O 1
ATOM 1479 N N . LYS A 1 191 ? 19.616 -6.373 -30.820 1.00 76.44 191 LYS A N 1
ATOM 1480 C CA . LYS A 1 191 ? 18.781 -7.481 -31.319 1.00 76.44 191 LYS A CA 1
ATOM 1481 C C . LYS A 1 191 ? 18.188 -7.195 -32.707 1.00 76.44 191 LYS A C 1
ATOM 1483 O O . LYS A 1 191 ? 18.054 -8.112 -33.510 1.00 76.44 191 LYS A O 1
ATOM 1488 N N . LYS A 1 192 ? 17.856 -5.933 -33.010 1.00 65.75 192 LYS A N 1
ATOM 1489 C CA . LYS A 1 192 ? 17.401 -5.515 -34.350 1.00 65.75 192 LYS A CA 1
ATOM 1490 C C . LYS A 1 192 ? 18.550 -5.474 -35.367 1.00 65.75 192 LYS A C 1
ATOM 1492 O O . LYS A 1 192 ? 18.353 -5.874 -36.508 1.00 65.75 192 LYS A O 1
ATOM 1497 N N . GLY A 1 193 ? 19.749 -5.058 -34.951 1.00 59.34 193 GLY A N 1
ATOM 1498 C CA . GLY A 1 193 ? 20.934 -4.988 -35.818 1.00 59.34 193 GLY A CA 1
ATOM 1499 C C . GLY A 1 193 ? 21.550 -6.346 -36.182 1.00 59.34 193 GLY A C 1
ATOM 1500 O O . GLY A 1 193 ? 22.101 -6.493 -37.269 1.00 59.34 193 GLY A O 1
ATOM 1501 N N . SER A 1 194 ? 21.429 -7.361 -35.320 1.00 58.00 194 SER A N 1
ATOM 1502 C CA . SER A 1 194 ? 21.956 -8.713 -35.575 1.00 58.00 194 SER A CA 1
ATOM 1503 C C . SER A 1 194 ? 21.023 -9.617 -36.396 1.00 58.00 194 SER A C 1
ATOM 1505 O O . SER A 1 194 ? 21.444 -10.684 -36.839 1.00 58.00 194 SER A O 1
ATOM 1507 N N . GLY A 1 195 ? 19.777 -9.194 -36.645 1.00 53.16 195 GLY A N 1
ATOM 1508 C CA . GLY A 1 195 ? 18.783 -9.933 -37.438 1.00 53.16 195 GLY A CA 1
ATOM 1509 C C . GLY A 1 195 ? 18.767 -9.610 -38.937 1.00 53.16 195 GLY A C 1
ATOM 1510 O O . GLY A 1 195 ? 18.042 -10.258 -39.689 1.00 53.16 195 GLY A O 1
ATOM 1511 N N . GLN A 1 196 ? 19.560 -8.636 -39.396 1.00 50.19 196 GLN A N 1
ATOM 1512 C CA . GLN A 1 196 ? 19.621 -8.219 -40.802 1.00 50.19 196 GLN A CA 1
ATOM 1513 C C . GLN A 1 196 ? 20.928 -8.675 -41.470 1.00 50.19 196 GLN A C 1
ATOM 1515 O O . GLN A 1 196 ? 21.606 -7.924 -42.162 1.00 50.19 196 GLN A O 1
ATOM 1520 N N . GLY A 1 197 ? 21.296 -9.937 -41.243 1.00 51.06 197 GLY A N 1
ATOM 1521 C CA . GLY A 1 197 ? 22.383 -10.618 -41.936 1.00 51.06 197 GLY A CA 1
ATOM 1522 C C . GLY A 1 197 ? 21.847 -11.572 -43.001 1.00 51.06 197 GLY A C 1
ATOM 1523 O O . GLY A 1 197 ? 21.513 -12.710 -42.698 1.00 51.06 197 GLY A O 1
ATOM 1524 N N . ASN A 1 198 ? 21.849 -11.113 -44.253 1.00 49.09 198 ASN A N 1
ATOM 1525 C CA . ASN A 1 198 ? 21.895 -11.928 -45.473 1.00 49.09 198 ASN A CA 1
ATOM 1526 C C . ASN A 1 198 ? 20.607 -12.664 -45.931 1.00 49.09 198 ASN A C 1
ATOM 1528 O O . ASN A 1 198 ? 20.484 -13.884 -45.837 1.00 49.09 198 ASN A O 1
ATOM 1532 N N . LYS A 1 199 ? 19.693 -11.930 -46.581 1.00 52.47 199 LYS A N 1
ATOM 1533 C CA . LYS A 1 199 ? 18.852 -12.474 -47.667 1.00 52.47 199 LYS A CA 1
ATOM 1534 C C . LYS A 1 199 ? 18.908 -11.541 -48.880 1.00 52.47 199 LYS A C 1
ATOM 1536 O O . LYS A 1 199 ? 18.170 -10.567 -48.957 1.00 52.47 199 LYS A O 1
ATOM 1541 N N . 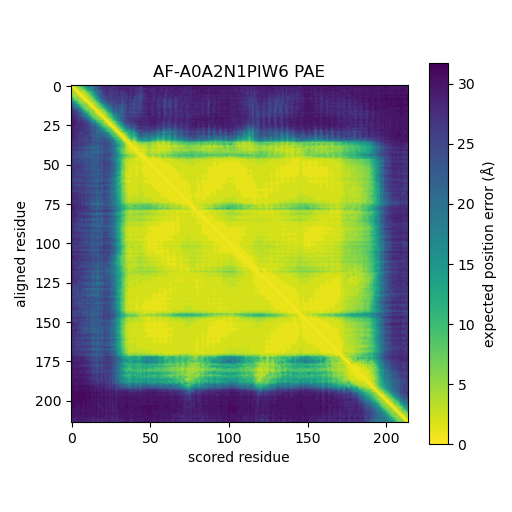GLY A 1 200 ? 19.795 -11.861 -49.817 1.00 41.97 200 GLY A N 1
ATOM 1542 C CA . GLY A 1 200 ? 19.927 -11.226 -51.133 1.00 41.97 200 GLY A CA 1
ATOM 1543 C C . GLY A 1 200 ? 21.374 -11.371 -51.597 1.00 41.97 200 GLY A C 1
ATOM 1544 O O . GLY A 1 200 ? 22.247 -10.689 -51.091 1.00 41.97 200 GLY A O 1
ATOM 1545 N N . SER A 1 201 ? 21.726 -12.309 -52.470 1.00 42.41 201 SER A N 1
ATOM 1546 C CA . SER A 1 201 ? 21.288 -12.352 -53.861 1.00 42.41 201 SER A CA 1
ATOM 1547 C C . SER A 1 201 ? 21.535 -13.755 -54.423 1.00 42.41 201 SER A C 1
ATOM 1549 O O . SER A 1 201 ? 22.670 -14.220 -54.416 1.00 42.41 201 SER A O 1
ATOM 1551 N N . ASN A 1 202 ? 20.492 -14.419 -54.924 1.00 40.28 202 ASN A N 1
ATOM 1552 C CA . ASN A 1 202 ? 20.660 -15.501 -55.892 1.00 40.28 202 ASN A CA 1
ATOM 1553 C C . ASN A 1 202 ? 19.983 -15.032 -57.180 1.00 40.28 202 ASN A C 1
ATOM 1555 O O . ASN A 1 202 ? 18.787 -15.218 -57.390 1.00 40.28 202 ASN A O 1
ATOM 1559 N N . ASN A 1 203 ? 20.756 -14.312 -57.988 1.00 43.62 203 ASN A N 1
ATOM 1560 C CA . ASN A 1 203 ? 20.363 -13.872 -59.314 1.00 43.62 203 ASN A CA 1
ATOM 1561 C C . ASN A 1 203 ? 20.558 -15.052 -60.277 1.00 43.62 203 ASN A C 1
ATOM 1563 O O . ASN A 1 203 ? 21.660 -15.279 -60.773 1.00 43.62 203 ASN A O 1
ATOM 1567 N N . GLN A 1 204 ? 19.504 -15.836 -60.501 1.00 43.88 204 GLN A N 1
ATOM 1568 C CA . GLN A 1 204 ? 19.440 -16.781 -61.611 1.00 43.88 204 GLN A CA 1
ATOM 1569 C C . GLN A 1 204 ? 18.382 -16.315 -62.605 1.00 43.88 204 GLN A C 1
ATOM 1571 O O . GLN A 1 204 ? 17.194 -16.301 -62.301 1.00 43.88 204 GLN A O 1
ATOM 1576 N N . GLY A 1 205 ? 18.847 -16.025 -63.820 1.00 40.69 205 GLY A N 1
ATOM 1577 C CA . GLY A 1 205 ? 18.057 -16.230 -65.027 1.00 40.69 205 GLY A CA 1
ATOM 1578 C C . GLY A 1 205 ? 17.768 -14.984 -65.853 1.00 40.69 205 GLY A C 1
ATOM 1579 O O . GLY A 1 205 ? 16.640 -14.513 -65.840 1.00 40.69 205 GLY A O 1
ATOM 1580 N N . GLN A 1 206 ? 18.733 -14.544 -66.673 1.00 38.81 206 GLN A N 1
ATOM 1581 C CA . GLN A 1 206 ? 18.450 -14.266 -68.092 1.00 38.81 206 GLN A CA 1
ATOM 1582 C C . GLN A 1 206 ? 19.706 -13.990 -68.935 1.00 38.81 206 GLN A C 1
ATOM 1584 O O . GLN A 1 206 ? 20.429 -13.024 -68.702 1.00 38.81 206 GLN A O 1
ATOM 1589 N N . SER A 1 207 ? 19.917 -14.843 -69.943 1.00 36.28 207 SER A N 1
ATOM 1590 C CA . SER A 1 207 ? 20.506 -14.611 -71.284 1.00 36.28 207 SER A CA 1
ATOM 1591 C C . SER A 1 207 ? 21.052 -15.959 -71.794 1.00 36.28 207 SER A C 1
ATOM 1593 O O . SER A 1 207 ? 21.611 -16.716 -71.017 1.00 36.28 207 SER A O 1
ATOM 1595 N N . ASN A 1 208 ? 20.942 -16.393 -73.046 1.00 37.81 208 ASN A N 1
ATOM 1596 C CA . ASN A 1 208 ? 20.204 -15.977 -74.231 1.00 37.81 208 ASN A CA 1
ATOM 1597 C C . ASN A 1 208 ? 20.293 -17.171 -75.224 1.00 37.81 208 ASN A C 1
ATOM 1599 O O . ASN A 1 208 ? 21.323 -17.832 -75.279 1.00 37.81 208 ASN A O 1
ATOM 1603 N N . GLN A 1 209 ? 19.198 -17.432 -75.941 1.00 45.69 209 GLN A N 1
ATOM 1604 C CA . GLN A 1 209 ? 19.007 -18.075 -77.261 1.00 45.69 209 GLN A CA 1
ATOM 1605 C C . GLN A 1 209 ? 20.183 -18.806 -77.968 1.00 45.69 209 GLN A C 1
ATOM 1607 O O . GLN A 1 209 ? 21.249 -18.231 -78.170 1.00 45.69 209 GLN A O 1
ATOM 1612 N N . GLY A 1 210 ? 19.914 -20.004 -78.524 1.00 35.62 210 GLY A N 1
ATOM 1613 C CA . GLY A 1 210 ? 20.810 -20.673 -79.489 1.00 35.62 210 GLY A CA 1
ATOM 1614 C C . GLY A 1 210 ? 20.356 -22.052 -80.009 1.00 35.62 210 GLY A C 1
ATOM 1615 O O . GLY A 1 210 ? 20.830 -23.078 -79.547 1.00 35.62 210 GLY A O 1
ATOM 1616 N N . PHE A 1 211 ? 19.437 -22.028 -80.975 1.00 41.00 211 PHE A N 1
ATOM 1617 C CA . PHE A 1 211 ? 19.014 -23.038 -81.967 1.00 41.00 211 PHE A CA 1
ATOM 1618 C C . PHE A 1 211 ? 20.030 -24.138 -82.382 1.00 41.00 211 PHE A C 1
ATOM 1620 O O . PHE A 1 211 ? 21.175 -23.811 -82.678 1.00 41.00 211 PHE A O 1
ATOM 1627 N N . CYS A 1 212 ? 19.571 -25.399 -82.514 1.00 35.69 212 CYS A N 1
ATOM 1628 C CA . CYS A 1 212 ? 19.705 -26.253 -83.720 1.00 35.69 212 CYS A CA 1
ATOM 1629 C C . CYS A 1 212 ? 19.025 -27.631 -83.538 1.00 35.69 212 CYS A C 1
ATOM 1631 O O . CYS A 1 212 ? 19.299 -28.352 -82.582 1.00 35.69 212 CYS A O 1
ATOM 1633 N N . LEU A 1 213 ? 18.154 -27.973 -84.494 1.00 38.38 213 LEU A N 1
ATOM 1634 C CA . LEU A 1 213 ? 17.500 -29.271 -84.696 1.00 38.38 213 LEU A CA 1
ATOM 1635 C C . LEU A 1 213 ? 18.364 -30.177 -85.588 1.00 38.38 213 LEU A C 1
ATOM 1637 O O . LEU A 1 213 ? 18.883 -29.704 -86.601 1.00 38.38 213 LEU A O 1
ATOM 1641 N N . ASN A 1 214 ? 18.429 -31.467 -85.257 1.00 49.84 214 ASN A N 1
ATOM 1642 C CA . ASN A 1 214 ? 18.047 -32.579 -86.141 1.00 49.84 214 ASN A CA 1
ATOM 1643 C C . ASN A 1 214 ? 17.902 -33.862 -85.319 1.00 49.84 214 ASN A C 1
ATOM 1645 O O . ASN A 1 214 ? 18.800 -34.118 -84.487 1.00 49.84 214 ASN A O 1
#